Protein AF-A0A537N5W5-F1 (afdb_monomer_lite)

Radius of gyration: 19.13 Å; chains: 1; bounding box: 60×55×44 Å

Sequence (180 aa):
MLRAVIGTVSVLAGFVVLEQSVDASTGLAGSCKAAQAYALLQPGQPLPVRATPTPEGTVIGALATRNMTAEVSTSSVTVIGSQSGWARIALGGADYTAVDGKPQFGWVPADSLAVSSRLEGAVTMFSRPGLLGQEIGQIKNEDLQFRMLGCRGEWLQVINAEKGNVWIDRWCAKEEGCAG

Secondary structure (DSSP, 8-state):
-----------------------GGG---EEEEEEEEEEEEBTTB-EEEESSSSTTSPEEEEE--S-TTSSSEEEEEEEEEEETTEEEEE--STTEEESSS--SEEEEEGGGEEEE--SSSEEEEESSSSTTPPEEEEEES---EEEEEEEEBTEEEEEETTTEEEEES--B--TT-S--

Foldseek 3Di:
DDDDDDDDDDPDPDDPPPPPVPQLQPAAWAFEDWDKWKFWDAQPRWFFWFADQDPPGDGFWTQADPDNPDRIDIDIWTFGIDHRQKTKTADDGPRIDTPDDGDRITIGGQQRIKFWPQAPAKWWWFPDDDPPTDTPDIDGNDGDMWGFSIDHYQWTWTQDPVPGTTITNDTHHDNVGDYD

Structure (mmCIF, N/CA/C/O backbone):
data_AF-A0A537N5W5-F1
#
_entry.id   AF-A0A537N5W5-F1
#
loop_
_atom_site.group_PDB
_atom_site.id
_atom_site.type_symbol
_atom_site.label_atom_id
_atom_site.label_alt_id
_atom_site.label_comp_id
_atom_site.label_asym_id
_atom_site.label_entity_id
_atom_site.label_seq_id
_atom_site.pdbx_PDB_ins_code
_atom_site.Cartn_x
_atom_site.Cartn_y
_atom_site.Cartn_z
_atom_site.occupancy
_atom_site.B_iso_or_equiv
_atom_site.auth_seq_id
_atom_site.auth_comp_id
_atom_site.auth_asym_id
_atom_site.auth_atom_id
_atom_site.pdbx_PDB_model_num
ATOM 1 N N . MET A 1 1 ? 38.693 43.471 23.920 1.00 38.34 1 MET A N 1
ATOM 2 C CA . MET A 1 1 ? 37.852 43.974 22.813 1.00 38.34 1 MET A CA 1
ATOM 3 C C . MET A 1 1 ? 36.860 42.878 22.447 1.00 38.34 1 MET A C 1
ATOM 5 O O . MET A 1 1 ? 37.293 41.783 22.119 1.00 38.34 1 MET A O 1
ATOM 9 N N . LEU A 1 2 ? 35.561 43.147 22.620 1.00 39.25 2 LEU A N 1
ATOM 10 C CA . LEU A 1 2 ? 34.444 42.263 22.261 1.00 39.25 2 LEU A CA 1
ATOM 11 C C . LEU A 1 2 ? 34.281 42.170 20.738 1.00 39.25 2 LEU A C 1
ATOM 13 O O . LEU A 1 2 ? 34.381 43.200 20.076 1.00 39.25 2 LEU A O 1
ATOM 17 N N . ARG A 1 3 ? 33.836 41.009 20.238 1.00 39.28 3 ARG A N 1
ATOM 18 C CA . ARG A 1 3 ? 32.739 40.924 19.256 1.00 39.28 3 ARG A CA 1
ATOM 19 C C . ARG 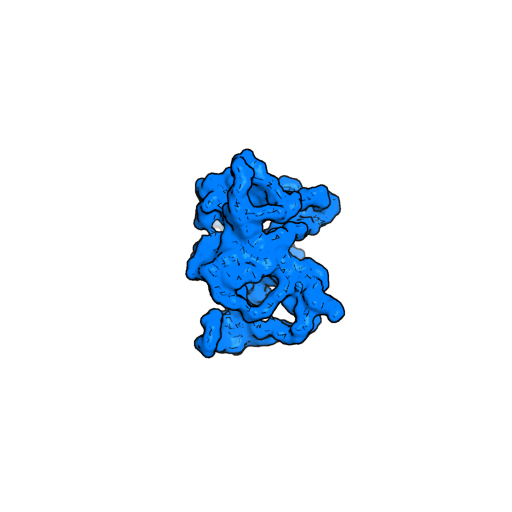A 1 3 ? 31.893 39.679 19.535 1.00 39.28 3 ARG A C 1
ATOM 21 O O . ARG A 1 3 ? 32.277 38.567 19.196 1.00 39.28 3 ARG A O 1
ATOM 28 N N . ALA A 1 4 ? 30.754 39.898 20.188 1.00 42.53 4 ALA A N 1
ATOM 29 C CA . ALA A 1 4 ? 29.642 38.960 20.224 1.00 42.53 4 ALA A CA 1
ATOM 30 C C . ALA A 1 4 ? 28.947 38.995 18.856 1.00 42.53 4 ALA A C 1
ATOM 32 O O . ALA A 1 4 ? 28.613 40.076 18.369 1.00 42.53 4 ALA A O 1
ATOM 33 N N . VAL A 1 5 ? 28.745 37.835 18.235 1.00 47.72 5 VAL A N 1
ATOM 34 C CA . VAL A 1 5 ? 27.879 37.712 17.059 1.00 47.72 5 VAL A CA 1
ATOM 35 C C . VAL A 1 5 ? 26.514 37.279 17.571 1.00 47.72 5 VAL A C 1
ATOM 37 O O . VAL A 1 5 ? 26.296 36.121 17.914 1.00 47.72 5 VAL A O 1
ATOM 40 N N . ILE A 1 6 ? 25.617 38.256 17.683 1.00 48.75 6 ILE A N 1
ATOM 41 C CA . ILE A 1 6 ? 24.188 38.043 17.891 1.00 48.75 6 ILE A CA 1
ATOM 42 C C . ILE A 1 6 ? 23.625 37.666 16.521 1.00 48.75 6 ILE A C 1
ATOM 44 O O . ILE A 1 6 ? 23.488 38.517 15.645 1.00 48.75 6 ILE A O 1
ATOM 48 N N . GLY A 1 7 ? 23.372 36.374 16.321 1.00 39.72 7 GLY A N 1
ATOM 49 C CA . GLY A 1 7 ? 22.586 35.877 15.199 1.00 39.72 7 GLY A CA 1
ATOM 50 C C . GLY A 1 7 ? 21.107 35.996 15.541 1.00 39.72 7 GLY A C 1
ATOM 51 O O . GLY A 1 7 ? 20.610 35.317 16.435 1.00 39.72 7 GLY A O 1
ATOM 52 N N . THR A 1 8 ? 20.431 36.908 14.860 1.00 48.94 8 THR A N 1
ATOM 53 C CA . THR A 1 8 ? 18.998 37.181 14.939 1.00 48.94 8 THR A CA 1
ATOM 54 C C . THR A 1 8 ? 18.195 35.910 14.641 1.00 48.94 8 THR A C 1
ATOM 56 O O . THR A 1 8 ? 18.336 35.326 13.570 1.00 48.94 8 THR A O 1
ATOM 59 N N . VAL A 1 9 ? 17.338 35.481 15.571 1.00 39.72 9 VAL A N 1
ATOM 60 C CA . VAL A 1 9 ? 16.346 34.424 15.324 1.00 39.72 9 VAL A CA 1
ATOM 61 C C . VAL A 1 9 ? 15.161 35.059 14.604 1.00 39.72 9 VAL A C 1
ATOM 63 O O . VAL A 1 9 ? 14.386 35.805 15.201 1.00 39.72 9 VAL A O 1
ATOM 66 N N . SER A 1 10 ? 15.017 34.777 13.314 1.00 42.31 10 SER A N 1
ATOM 67 C CA . SER A 1 10 ? 13.789 35.058 12.575 1.00 42.31 10 SER A CA 1
ATOM 68 C C . SER A 1 10 ? 12.836 33.882 12.771 1.00 42.31 10 SER A C 1
ATOM 70 O O . SER A 1 10 ? 12.980 32.845 12.130 1.00 42.31 10 SER A O 1
ATOM 72 N N . VAL A 1 11 ? 11.868 34.029 13.677 1.00 42.00 11 VAL A N 1
ATOM 73 C CA . VAL A 1 11 ? 10.729 33.109 13.772 1.00 42.00 11 VAL A CA 1
ATOM 74 C C . VAL A 1 11 ? 9.779 33.453 12.626 1.00 42.00 11 VAL A C 1
ATOM 76 O O . VAL A 1 11 ? 8.926 34.327 12.759 1.00 42.00 11 VAL A O 1
ATOM 79 N N . LEU A 1 12 ? 9.950 32.796 11.477 1.00 37.62 12 LEU A N 1
ATOM 80 C CA . LEU A 1 12 ? 8.862 32.686 10.514 1.00 37.62 12 LEU A CA 1
ATOM 81 C C . LEU A 1 12 ? 7.933 31.575 11.001 1.00 37.62 12 LEU A C 1
ATOM 83 O O . LEU A 1 12 ? 8.287 30.399 10.996 1.00 37.62 12 LEU A O 1
ATOM 87 N N . ALA A 1 13 ? 6.738 31.972 11.431 1.00 49.34 13 ALA A N 1
ATOM 88 C CA . ALA A 1 13 ? 5.602 31.076 11.548 1.00 49.34 13 ALA A CA 1
ATOM 89 C C . ALA A 1 13 ? 5.285 30.527 10.148 1.00 49.34 13 ALA A C 1
ATOM 91 O O . ALA A 1 13 ? 4.659 31.190 9.327 1.00 49.34 13 ALA A O 1
ATOM 92 N N . GLY A 1 14 ? 5.779 29.331 9.864 1.00 32.44 14 GLY A N 1
ATOM 93 C CA . GLY A 1 14 ? 5.520 28.601 8.636 1.00 32.44 14 GLY A CA 1
ATOM 94 C C . GLY A 1 14 ? 5.690 27.133 8.956 1.00 32.44 14 GLY A C 1
ATOM 95 O O . GLY A 1 14 ? 6.805 26.704 9.224 1.00 32.44 14 GLY A O 1
ATOM 96 N N . PHE A 1 15 ? 4.561 26.432 9.049 1.00 37.31 15 PHE A N 1
ATOM 97 C CA . PHE A 1 15 ? 4.402 24.981 9.120 1.00 37.31 15 PHE A CA 1
ATOM 98 C C . PHE A 1 15 ? 5.720 24.199 9.168 1.00 37.31 15 PHE A C 1
ATOM 100 O O . PHE A 1 15 ? 6.295 23.858 8.137 1.00 37.31 15 PHE A O 1
ATOM 107 N N . VAL A 1 16 ? 6.178 23.876 10.379 1.00 31.64 16 VAL A N 1
ATOM 108 C CA . VAL A 1 16 ? 7.127 22.779 10.554 1.00 31.64 16 VAL A CA 1
ATOM 109 C C . VAL A 1 16 ? 6.322 21.513 10.291 1.00 31.64 16 VAL A C 1
ATOM 111 O O . VAL A 1 16 ? 5.763 20.911 11.205 1.00 31.64 16 VAL A O 1
ATOM 114 N N . VAL A 1 17 ? 6.210 21.128 9.021 1.00 37.06 17 VAL A N 1
ATOM 115 C CA . VAL A 1 17 ? 6.025 19.719 8.708 1.00 37.06 17 VAL A CA 1
ATOM 116 C C . VAL A 1 17 ? 7.314 19.086 9.202 1.00 37.06 17 VAL A C 1
ATOM 118 O O . VAL A 1 17 ? 8.363 19.206 8.576 1.00 37.06 17 VAL A O 1
ATOM 121 N N . LEU A 1 18 ? 7.261 18.504 10.399 1.00 29.27 18 LEU A N 1
ATOM 122 C CA . LEU A 1 18 ? 8.218 17.484 10.781 1.00 29.27 18 LEU A CA 1
ATOM 123 C C . LEU A 1 18 ? 8.061 16.401 9.715 1.00 29.27 18 LEU A C 1
ATOM 125 O O . LEU A 1 18 ? 7.200 15.532 9.828 1.00 29.27 18 LEU A O 1
ATOM 129 N N . GLU A 1 19 ? 8.862 16.484 8.653 1.00 34.88 19 GLU A N 1
ATOM 130 C CA . GLU A 1 19 ? 9.219 15.329 7.850 1.00 34.88 19 GLU A CA 1
ATOM 131 C C . GLU A 1 19 ? 9.977 14.404 8.799 1.00 34.88 19 GLU A C 1
ATOM 133 O O . GLU A 1 19 ? 11.204 14.361 8.839 1.00 34.88 19 GLU A O 1
ATOM 138 N N . GLN A 1 20 ? 9.229 13.695 9.649 1.00 33.19 20 GLN A N 1
ATOM 139 C CA . GLN A 1 20 ? 9.722 12.454 10.191 1.00 33.19 20 GLN A CA 1
ATOM 140 C C . GLN A 1 20 ? 10.022 11.618 8.962 1.00 33.19 20 GLN A C 1
ATOM 142 O O . GLN A 1 20 ? 9.122 11.190 8.241 1.00 33.19 20 GLN A O 1
ATOM 147 N N . SER A 1 21 ? 11.313 11.472 8.695 1.00 29.95 21 SER A N 1
ATOM 148 C CA . SER A 1 21 ? 11.858 10.489 7.783 1.00 29.95 21 SER A CA 1
ATOM 149 C C . SER A 1 21 ? 11.484 9.142 8.393 1.00 29.95 21 SER A C 1
ATOM 151 O O . SER A 1 21 ? 12.230 8.566 9.183 1.00 29.95 21 SER A O 1
ATOM 153 N N . VAL A 1 22 ? 10.243 8.711 8.166 1.00 42.31 22 VAL A N 1
ATOM 154 C CA . VAL A 1 22 ? 9.787 7.400 8.594 1.00 42.31 22 VAL A CA 1
ATOM 155 C C . VAL A 1 22 ? 10.535 6.451 7.690 1.00 42.31 22 VAL A C 1
ATOM 157 O O . VAL A 1 22 ? 10.298 6.408 6.486 1.00 42.31 22 VAL A O 1
ATOM 160 N N . ASP A 1 23 ? 11.507 5.764 8.275 1.00 38.03 23 ASP A N 1
ATOM 161 C CA . ASP A 1 23 ? 12.267 4.741 7.591 1.00 38.03 23 ASP A CA 1
ATOM 162 C C . ASP A 1 23 ? 11.272 3.682 7.093 1.00 38.03 23 ASP A C 1
ATOM 164 O O . ASP A 1 23 ? 10.753 2.857 7.860 1.00 38.03 23 ASP A O 1
ATOM 168 N N . ALA A 1 24 ? 10.949 3.751 5.797 1.00 43.69 24 ALA A N 1
ATOM 169 C CA . ALA A 1 24 ? 10.058 2.813 5.128 1.00 43.69 24 ALA A CA 1
ATOM 170 C C . ALA A 1 24 ? 10.548 1.366 5.340 1.00 43.69 24 ALA A C 1
ATOM 172 O O . ALA A 1 24 ? 9.750 0.435 5.346 1.00 43.69 24 ALA A O 1
ATOM 173 N N . SER A 1 25 ? 11.835 1.174 5.657 1.00 37.00 25 SER A N 1
ATOM 174 C CA . SER A 1 25 ? 12.481 -0.103 5.986 1.00 37.00 25 SER A CA 1
ATOM 175 C C . SER A 1 25 ? 11.797 -0.931 7.093 1.00 37.00 25 SER A C 1
ATOM 177 O O . SER A 1 25 ? 12.031 -2.135 7.200 1.00 37.00 25 SER A O 1
ATOM 179 N N . THR A 1 26 ? 10.895 -0.353 7.895 1.00 46.69 26 THR A N 1
ATOM 180 C CA . THR A 1 26 ? 10.187 -1.087 8.966 1.00 46.69 26 THR A CA 1
ATOM 181 C C . THR A 1 26 ? 9.068 -2.030 8.493 1.00 46.69 26 THR A C 1
ATOM 183 O O . THR A 1 26 ? 8.520 -2.779 9.308 1.00 46.69 26 THR A O 1
ATOM 186 N N . GLY A 1 27 ? 8.735 -2.060 7.196 1.00 51.22 27 GLY A N 1
ATOM 187 C CA . GLY A 1 27 ? 7.730 -2.979 6.656 1.00 51.22 27 GLY A CA 1
ATOM 188 C C . GLY A 1 27 ? 8.159 -4.450 6.759 1.00 51.22 27 GLY A C 1
ATOM 189 O O . GLY A 1 27 ? 9.020 -4.916 6.012 1.00 51.22 27 GLY A O 1
ATOM 190 N N . LEU A 1 28 ? 7.535 -5.217 7.657 1.00 53.97 28 LEU A N 1
ATOM 191 C CA . LEU A 1 28 ? 7.713 -6.672 7.721 1.00 53.97 28 LEU A CA 1
ATOM 192 C C . LEU A 1 28 ? 7.275 -7.319 6.398 1.00 53.97 28 LEU A C 1
ATOM 194 O O . LEU A 1 28 ? 6.214 -7.002 5.861 1.00 53.97 28 LEU A O 1
ATOM 198 N N . ALA A 1 29 ? 8.086 -8.252 5.891 1.00 59.72 29 ALA A N 1
ATOM 199 C CA . ALA A 1 29 ? 7.734 -9.027 4.708 1.00 59.72 29 ALA A CA 1
ATOM 200 C C . ALA A 1 29 ? 6.446 -9.825 4.961 1.00 59.72 29 ALA A C 1
ATOM 202 O O . ALA A 1 29 ? 6.354 -10.594 5.922 1.00 59.72 29 ALA A O 1
ATOM 203 N N . GLY A 1 30 ? 5.451 -9.643 4.101 1.00 64.56 30 GLY A N 1
ATOM 204 C CA . GLY A 1 30 ? 4.151 -10.281 4.239 1.00 64.56 30 GLY A CA 1
ATOM 205 C C . GLY A 1 30 ? 3.414 -10.319 2.912 1.00 64.56 30 GLY A C 1
ATOM 206 O O . GLY A 1 30 ? 3.403 -9.343 2.165 1.00 64.56 30 GLY A O 1
ATOM 207 N N . SER A 1 31 ? 2.781 -11.451 2.610 1.00 72.75 31 SER A N 1
ATOM 208 C CA . SER A 1 31 ? 1.659 -11.430 1.681 1.00 72.75 31 SER A CA 1
ATOM 209 C C . SER A 1 31 ? 0.470 -10.799 2.398 1.00 72.75 31 SER A C 1
ATOM 211 O O . SER A 1 31 ? 0.260 -11.002 3.601 1.00 72.75 31 SER A O 1
ATOM 213 N N . CYS A 1 32 ? -0.309 -10.026 1.660 1.00 76.12 32 CYS A N 1
ATOM 214 C CA . CYS A 1 32 ? -1.610 -9.587 2.120 1.00 76.12 32 CYS A CA 1
ATOM 215 C C . CYS A 1 32 ? -2.675 -10.084 1.166 1.00 76.12 32 CYS A C 1
ATOM 217 O O . CYS A 1 32 ? -2.408 -10.377 -0.004 1.00 76.12 32 CYS A O 1
ATOM 219 N N . LYS A 1 33 ? -3.897 -10.188 1.680 1.00 77.81 33 LYS A N 1
ATOM 220 C CA . LYS A 1 33 ? -5.052 -10.260 0.802 1.00 77.81 33 LYS A CA 1
ATOM 221 C C . LYS A 1 33 ? -5.024 -9.041 -0.103 1.00 77.81 33 LYS A C 1
ATOM 223 O O . LYS A 1 33 ? -4.662 -7.956 0.348 1.00 77.81 33 LYS A O 1
ATOM 228 N N . ALA A 1 34 ? -5.381 -9.258 -1.366 1.00 73.44 34 ALA A N 1
ATOM 229 C CA . ALA A 1 34 ? -5.404 -8.212 -2.372 1.00 73.44 34 ALA A CA 1
ATOM 230 C C . ALA A 1 34 ? -6.130 -6.977 -1.818 1.00 73.44 34 ALA A C 1
ATOM 232 O O . ALA A 1 34 ? -7.333 -7.005 -1.556 1.00 73.44 34 ALA A O 1
ATOM 233 N N . ALA A 1 35 ? -5.349 -5.930 -1.595 1.00 72.44 35 ALA A N 1
ATOM 234 C CA . ALA A 1 35 ? -5.748 -4.694 -0.966 1.00 72.44 35 ALA A CA 1
ATOM 235 C C . ALA A 1 35 ? -5.734 -3.626 -2.043 1.00 72.44 35 ALA A C 1
ATOM 237 O O . ALA A 1 35 ? -4.701 -3.387 -2.664 1.00 72.44 35 ALA A O 1
ATOM 238 N N . GLN A 1 36 ? -6.864 -2.982 -2.298 1.00 81.50 36 GLN A N 1
ATOM 239 C CA . GLN A 1 36 ? -6.824 -1.810 -3.156 1.00 81.50 36 GLN A CA 1
ATOM 240 C C . GLN A 1 36 ? -6.186 -0.648 -2.370 1.00 81.50 36 GLN A C 1
ATOM 242 O O . GLN A 1 36 ? -6.441 -0.489 -1.174 1.00 81.50 36 GLN A O 1
ATOM 247 N N . ALA A 1 37 ? -5.363 0.140 -3.049 1.00 83.94 37 ALA A N 1
ATOM 248 C CA . ALA A 1 37 ? -4.794 1.403 -2.589 1.00 83.94 37 ALA A CA 1
ATOM 249 C C . ALA A 1 37 ? -4.741 2.365 -3.783 1.00 83.94 37 ALA A C 1
ATOM 251 O O . ALA A 1 37 ? -5.038 1.970 -4.914 1.00 83.94 37 ALA A O 1
ATOM 252 N N . TYR A 1 38 ? -4.353 3.614 -3.566 1.00 83.94 38 TYR A N 1
ATOM 253 C CA . TYR A 1 38 ? -4.071 4.536 -4.661 1.00 83.94 38 TYR A CA 1
ATOM 254 C C . TYR A 1 38 ? -2.675 5.132 -4.517 1.00 83.94 38 TYR A C 1
ATOM 256 O O . TYR A 1 38 ? -2.232 5.467 -3.423 1.00 83.94 38 TYR A O 1
ATOM 264 N N . ALA A 1 39 ? -1.962 5.225 -5.635 1.00 83.75 39 ALA A N 1
ATOM 265 C CA . ALA A 1 39 ? -0.680 5.902 -5.696 1.00 83.75 39 ALA A CA 1
ATOM 266 C C . ALA A 1 39 ? -0.895 7.416 -5.675 1.00 83.75 39 ALA A C 1
ATOM 268 O O . ALA A 1 39 ? -1.742 7.930 -6.410 1.00 83.75 39 ALA A O 1
ATOM 269 N N . LEU A 1 40 ? -0.114 8.111 -4.851 1.00 81.56 40 LEU A N 1
ATOM 270 C CA . LEU A 1 40 ? -0.061 9.566 -4.795 1.00 81.56 40 LEU A CA 1
ATOM 271 C C . LEU A 1 40 ? 0.898 10.053 -5.885 1.00 81.56 40 LEU A C 1
ATOM 273 O O . LEU A 1 40 ? 2.116 9.993 -5.718 1.00 81.56 40 LEU A O 1
ATOM 277 N N . LEU A 1 41 ? 0.360 10.490 -7.024 1.00 81.06 41 LEU A N 1
ATOM 278 C CA . LEU A 1 41 ? 1.161 10.929 -8.164 1.00 81.06 41 LEU A CA 1
ATOM 279 C C . LEU A 1 41 ? 1.216 12.454 -8.214 1.00 81.06 41 LEU A C 1
ATOM 281 O O . LEU A 1 41 ? 0.182 13.125 -8.281 1.00 81.06 41 LEU A O 1
ATOM 285 N N . GLN A 1 42 ? 2.434 12.997 -8.225 1.00 74.56 42 GLN A N 1
ATOM 286 C CA . GLN A 1 42 ? 2.646 14.414 -8.492 1.00 74.56 42 GLN A CA 1
ATOM 287 C C . GLN A 1 42 ? 2.618 14.681 -10.007 1.00 74.56 42 GLN A C 1
ATOM 289 O O . GLN A 1 42 ? 3.100 13.856 -10.795 1.00 74.56 42 GLN A O 1
ATOM 294 N N . PRO A 1 43 ? 2.092 15.834 -10.448 1.00 69.56 43 PRO A N 1
ATOM 295 C CA . PRO A 1 43 ? 2.087 16.210 -11.857 1.00 69.56 43 PRO A CA 1
ATOM 296 C C . PRO A 1 43 ? 3.495 16.194 -12.454 1.00 69.56 43 PRO A C 1
ATOM 298 O O . PRO A 1 43 ? 4.425 16.791 -11.918 1.00 69.56 43 PRO A O 1
ATOM 301 N N . GLY A 1 44 ? 3.661 15.488 -13.574 1.00 73.00 44 GLY A N 1
ATOM 302 C CA . GLY A 1 44 ? 4.949 15.383 -14.267 1.00 73.00 44 GLY A CA 1
ATOM 303 C C . GLY A 1 44 ? 5.993 14.485 -13.589 1.00 73.00 44 GLY A C 1
ATOM 304 O O . GLY A 1 44 ? 7.069 14.307 -14.155 1.00 73.00 44 GLY A O 1
ATOM 305 N N . GLN A 1 45 ? 5.690 13.879 -12.436 1.00 82.12 45 GLN A N 1
ATOM 306 C CA . GLN A 1 45 ? 6.564 12.916 -11.764 1.00 82.12 45 GLN A CA 1
ATOM 307 C C . GLN A 1 45 ? 5.915 11.526 -11.747 1.00 82.12 45 GLN A C 1
ATOM 309 O O . GLN A 1 45 ? 5.147 11.204 -10.838 1.00 82.12 45 GLN A O 1
ATOM 314 N N . PRO A 1 46 ? 6.192 10.683 -12.758 1.00 86.12 46 PRO A N 1
ATOM 315 C CA . PRO A 1 46 ? 5.687 9.320 -12.764 1.00 86.12 46 PRO A CA 1
ATOM 316 C C . PRO A 1 46 ? 6.362 8.505 -11.651 1.00 86.12 46 PRO A C 1
ATOM 318 O O . PRO A 1 46 ? 7.570 8.609 -11.433 1.00 86.12 46 PRO A O 1
ATOM 321 N N . LEU A 1 47 ? 5.590 7.666 -10.963 1.00 90.81 47 LEU A N 1
ATOM 322 C CA . LEU A 1 47 ? 6.085 6.793 -9.903 1.00 90.81 47 LEU A CA 1
ATOM 323 C C . LEU A 1 47 ? 6.740 5.550 -10.533 1.00 90.81 47 LEU A C 1
ATOM 325 O O . LEU A 1 47 ? 6.034 4.749 -11.158 1.00 90.81 47 LEU A O 1
ATOM 329 N N . PRO A 1 48 ? 8.067 5.357 -10.405 1.00 92.94 48 PRO A N 1
ATOM 330 C CA . PRO A 1 48 ? 8.747 4.221 -11.015 1.00 92.94 48 PRO A CA 1
ATOM 331 C C . PRO A 1 48 ? 8.330 2.901 -10.360 1.00 92.94 48 PRO A C 1
ATOM 333 O O . PRO A 1 48 ? 8.378 2.746 -9.140 1.00 92.94 48 PRO A O 1
ATOM 336 N N . VAL A 1 49 ? 7.995 1.921 -11.196 1.00 93.75 49 VAL A N 1
ATOM 337 C CA . VAL A 1 49 ? 7.719 0.540 -10.795 1.00 93.75 49 VAL A CA 1
ATOM 338 C C . VAL A 1 49 ? 8.963 -0.300 -11.051 1.00 93.75 49 VAL A C 1
ATOM 340 O O . VAL A 1 49 ? 9.512 -0.292 -12.156 1.00 93.75 49 VAL A O 1
ATOM 343 N N . ARG A 1 50 ? 9.403 -1.053 -10.042 1.00 95.06 50 ARG A N 1
ATOM 344 C CA . ARG A 1 50 ? 10.658 -1.815 -10.064 1.00 95.06 50 ARG A CA 1
ATOM 345 C C . ARG A 1 50 ? 10.443 -3.326 -10.037 1.00 95.06 50 ARG A C 1
ATOM 347 O O . ARG A 1 50 ? 9.432 -3.817 -9.538 1.00 95.06 50 ARG A O 1
ATOM 354 N N . ALA A 1 51 ? 11.414 -4.071 -10.563 1.00 92.81 51 ALA A N 1
ATOM 355 C CA . ALA A 1 51 ? 11.424 -5.537 -10.546 1.00 92.81 51 ALA A CA 1
ATOM 356 C C . ALA A 1 51 ? 11.671 -6.119 -9.144 1.00 92.81 51 ALA A C 1
ATOM 358 O O . ALA A 1 51 ? 11.175 -7.200 -8.820 1.00 92.81 51 ALA A O 1
ATOM 359 N N . THR A 1 52 ? 12.421 -5.399 -8.308 1.00 93.12 52 THR A N 1
ATOM 360 C CA . THR A 1 52 ? 12.826 -5.810 -6.958 1.00 93.12 52 THR A CA 1
ATOM 361 C C . THR A 1 52 ? 12.560 -4.689 -5.942 1.00 93.12 52 THR A C 1
ATOM 363 O O . THR A 1 52 ? 12.575 -3.517 -6.326 1.00 93.12 52 THR A O 1
ATOM 366 N N . PRO A 1 53 ? 12.322 -5.017 -4.656 1.00 92.38 53 PRO A N 1
ATOM 367 C CA . PRO A 1 53 ? 12.014 -4.050 -3.596 1.00 92.38 53 PRO A CA 1
ATOM 368 C C . PRO A 1 53 ? 13.281 -3.356 -3.073 1.00 92.38 53 PRO A C 1
ATOM 370 O O . PRO A 1 53 ? 13.713 -3.560 -1.942 1.00 92.38 53 PRO A O 1
ATOM 373 N N . THR A 1 54 ? 13.938 -2.593 -3.942 1.00 91.81 54 THR A N 1
ATOM 374 C CA . THR A 1 54 ? 15.174 -1.853 -3.650 1.00 91.81 54 THR A CA 1
ATOM 375 C C . THR A 1 54 ? 15.229 -0.602 -4.532 1.00 91.81 54 THR A C 1
ATOM 377 O O . THR A 1 54 ? 14.782 -0.657 -5.685 1.00 91.81 54 THR A O 1
ATOM 380 N N . PRO A 1 55 ? 15.799 0.516 -4.040 1.00 90.19 55 PRO A N 1
ATOM 381 C CA . PRO A 1 55 ? 16.003 1.720 -4.848 1.00 90.19 55 PRO A CA 1
ATOM 382 C C . PRO A 1 55 ? 16.860 1.478 -6.099 1.00 90.19 55 PRO A C 1
ATOM 384 O O . PRO A 1 55 ? 16.666 2.137 -7.120 1.00 90.19 55 PRO A O 1
ATOM 387 N N . GLU A 1 56 ? 17.771 0.508 -6.044 1.00 92.62 56 GLU A N 1
ATOM 388 C CA . GLU A 1 56 ? 18.658 0.101 -7.135 1.00 92.62 56 GLU A CA 1
ATOM 389 C C . GLU A 1 56 ? 17.998 -0.906 -8.094 1.00 92.62 56 GLU A C 1
ATOM 391 O O . GLU A 1 56 ? 18.552 -1.223 -9.146 1.00 92.62 56 GLU A O 1
ATOM 396 N N . GLY A 1 57 ? 16.804 -1.409 -7.758 1.00 89.81 57 GLY A N 1
ATOM 397 C CA . GLY A 1 57 ? 16.073 -2.378 -8.569 1.00 89.81 57 GLY A CA 1
ATOM 398 C C . GLY A 1 57 ? 15.729 -1.842 -9.956 1.00 89.81 57 GLY A C 1
ATOM 399 O O . GLY A 1 57 ? 15.317 -0.691 -10.102 1.00 89.81 57 GLY A O 1
ATOM 400 N N . THR A 1 58 ? 15.850 -2.680 -10.987 1.00 94.19 58 THR A N 1
ATOM 401 C CA . THR A 1 58 ? 15.554 -2.294 -12.374 1.00 94.19 58 THR A CA 1
ATOM 402 C C . THR A 1 58 ? 14.138 -1.739 -12.508 1.00 94.19 58 THR A C 1
ATOM 404 O O . THR A 1 58 ? 13.177 -2.366 -12.057 1.00 94.19 58 THR A O 1
ATOM 407 N N . VAL A 1 59 ? 14.007 -0.576 -13.147 1.00 94.81 59 VAL A N 1
ATOM 408 C CA . VAL A 1 59 ? 12.708 0.024 -13.472 1.00 94.81 59 VAL A CA 1
ATOM 409 C C . VAL A 1 59 ? 12.089 -0.746 -14.636 1.00 94.81 59 VAL A C 1
ATOM 411 O O . VAL A 1 59 ? 12.671 -0.819 -15.713 1.00 94.81 59 VAL A O 1
ATOM 414 N N . ILE A 1 60 ? 10.912 -1.324 -14.409 1.00 93.62 60 ILE A N 1
ATOM 415 C CA . ILE A 1 60 ? 10.163 -2.128 -15.393 1.00 93.62 60 ILE A CA 1
ATOM 416 C C . ILE A 1 60 ? 8.966 -1.373 -15.976 1.00 93.62 60 ILE A C 1
ATOM 418 O O . ILE A 1 60 ? 8.301 -1.847 -16.893 1.00 93.62 60 ILE A O 1
ATOM 422 N N . GLY A 1 61 ? 8.655 -0.201 -15.432 1.00 92.31 61 GLY A N 1
ATOM 423 C CA . GLY A 1 61 ? 7.549 0.636 -15.867 1.00 92.31 61 GLY A CA 1
ATOM 424 C C . GLY A 1 61 ? 7.348 1.817 -14.935 1.00 92.31 61 GLY A C 1
ATOM 425 O O . GLY A 1 61 ? 8.148 2.047 -14.028 1.00 92.31 61 GLY A O 1
ATOM 426 N N . ALA A 1 62 ? 6.257 2.541 -15.132 1.00 91.50 62 ALA A N 1
ATOM 427 C CA . ALA A 1 62 ? 5.865 3.615 -14.238 1.00 91.50 62 ALA A CA 1
ATOM 428 C C . ALA A 1 62 ? 4.344 3.738 -14.133 1.00 91.50 62 ALA A C 1
ATOM 430 O O . ALA A 1 62 ? 3.620 3.414 -15.077 1.00 91.50 62 ALA A O 1
ATOM 431 N N . LEU A 1 63 ? 3.885 4.211 -12.978 1.00 88.69 63 LEU A N 1
ATOM 432 C CA . LEU A 1 63 ? 2.524 4.689 -12.771 1.00 88.69 63 LEU A CA 1
ATOM 433 C C . LEU A 1 63 ? 2.509 6.191 -13.037 1.00 88.69 63 LEU A C 1
ATOM 435 O O . LEU A 1 63 ? 3.283 6.939 -12.438 1.00 88.69 63 LEU A O 1
ATOM 439 N N . ALA A 1 64 ? 1.654 6.633 -13.949 1.00 84.12 64 ALA A N 1
ATOM 440 C CA . ALA A 1 64 ? 1.550 8.035 -14.318 1.00 84.12 64 ALA A CA 1
ATOM 441 C C . ALA A 1 64 ? 0.084 8.432 -14.458 1.00 84.12 64 ALA A C 1
ATOM 443 O O . ALA A 1 64 ? -0.719 7.695 -15.026 1.00 84.12 64 ALA A O 1
ATOM 444 N N . THR A 1 65 ? -0.251 9.628 -13.981 1.00 71.25 65 THR A N 1
ATOM 445 C CA . THR A 1 65 ? -1.565 10.207 -14.244 1.00 71.25 65 THR A CA 1
ATOM 446 C C . THR A 1 65 ? -1.647 10.675 -15.688 1.00 71.25 65 THR A C 1
ATOM 448 O O . THR A 1 65 ? -0.722 11.295 -16.217 1.00 71.25 65 THR A O 1
ATOM 451 N N . ARG A 1 66 ? -2.787 10.413 -16.327 1.00 65.12 66 ARG A N 1
ATOM 452 C CA . ARG A 1 66 ? -3.119 11.006 -17.629 1.00 65.12 66 ARG A CA 1
ATOM 453 C C . ARG A 1 66 ? -3.645 12.434 -17.493 1.00 65.12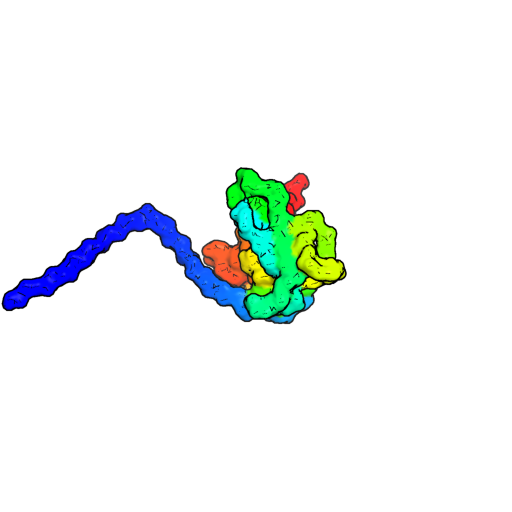 66 ARG A C 1
ATOM 455 O O . ARG A 1 66 ? -3.712 13.152 -18.487 1.00 65.12 66 ARG A O 1
ATOM 462 N N . ASN A 1 67 ? -4.021 12.844 -16.283 1.00 62.88 67 ASN A N 1
ATOM 463 C CA . ASN A 1 67 ? -4.642 14.129 -16.013 1.00 62.88 67 ASN A CA 1
ATOM 464 C C . ASN A 1 67 ? -3.611 15.093 -15.407 1.00 62.88 67 ASN A C 1
ATOM 466 O O . ASN A 1 67 ? -3.420 15.148 -14.198 1.00 62.88 67 ASN A O 1
ATOM 470 N N . MET A 1 68 ? -2.900 15.831 -16.264 1.00 57.56 68 MET A N 1
ATOM 471 C CA . MET A 1 68 ? -1.788 16.708 -15.857 1.00 57.56 68 MET A CA 1
ATOM 472 C C . MET A 1 68 ? -2.218 18.053 -15.247 1.00 57.56 68 MET A C 1
ATOM 474 O O . MET A 1 68 ? -1.367 18.879 -14.933 1.00 57.56 68 MET A O 1
ATOM 478 N N . THR A 1 69 ? -3.521 18.300 -15.100 1.00 56.12 69 THR A N 1
ATOM 479 C CA . THR A 1 69 ? -4.065 19.584 -14.628 1.00 56.12 69 THR A CA 1
ATOM 480 C C . THR A 1 69 ? -4.426 19.607 -13.143 1.00 56.12 69 THR A C 1
ATOM 482 O O . THR A 1 69 ? -4.699 20.682 -12.619 1.00 56.12 69 THR A O 1
ATOM 485 N N . ALA A 1 70 ? -4.468 18.454 -12.468 1.00 57.69 70 ALA A N 1
ATOM 486 C CA . ALA A 1 70 ? -4.776 18.364 -11.039 1.00 57.69 70 ALA A CA 1
ATOM 487 C C . ALA A 1 70 ? -3.488 18.399 -10.202 1.00 57.69 70 ALA A C 1
ATOM 489 O O . ALA A 1 70 ? -2.523 17.738 -10.563 1.00 57.69 70 ALA A O 1
ATOM 490 N N . GLU A 1 71 ? -3.482 19.137 -9.086 1.00 54.38 71 GLU A N 1
ATOM 491 C CA . GLU A 1 71 ? -2.319 19.325 -8.194 1.00 54.38 71 GLU A CA 1
ATOM 492 C C . GLU A 1 71 ? -1.789 18.006 -7.598 1.00 54.38 71 GLU A C 1
ATOM 494 O O . GLU A 1 71 ? -0.587 17.845 -7.403 1.00 54.38 71 GLU A O 1
ATOM 499 N N . VAL A 1 72 ? -2.675 17.027 -7.398 1.00 60.53 72 VAL A N 1
ATOM 500 C CA . VAL A 1 72 ? -2.358 15.628 -7.090 1.00 60.53 72 VAL A CA 1
ATOM 501 C C . VAL A 1 72 ? -3.291 14.762 -7.929 1.00 60.53 72 VAL A C 1
ATOM 503 O O . VAL A 1 72 ? -4.476 15.061 -8.052 1.00 60.53 72 VAL A O 1
ATOM 506 N N . SER A 1 73 ? -2.764 13.703 -8.537 1.00 66.81 73 SER A N 1
ATOM 507 C CA . SER A 1 73 ? -3.576 12.703 -9.229 1.00 66.81 73 SER A CA 1
ATOM 508 C C . SER A 1 73 ? -3.417 11.340 -8.580 1.00 66.81 73 SER A C 1
ATOM 510 O O . SER A 1 73 ? -2.323 10.969 -8.155 1.00 66.81 73 SER A O 1
ATOM 512 N N . THR A 1 74 ? -4.499 10.573 -8.548 1.00 71.69 74 THR A N 1
ATOM 513 C CA . THR A 1 74 ? -4.518 9.242 -7.950 1.00 71.69 74 THR A CA 1
ATOM 514 C C . THR A 1 74 ? -4.571 8.164 -9.031 1.00 71.69 74 THR A C 1
ATOM 516 O O . THR A 1 74 ? -5.257 8.295 -10.042 1.00 71.69 74 THR A O 1
ATOM 519 N N . SER A 1 75 ? -3.805 7.089 -8.838 1.00 79.69 75 SER A N 1
ATOM 520 C CA . SER A 1 75 ? -3.863 5.882 -9.674 1.00 79.69 75 SER A CA 1
ATOM 521 C C . SER A 1 75 ? -4.205 4.707 -8.779 1.00 79.69 75 SER A C 1
ATOM 523 O O . SER A 1 75 ? -3.419 4.362 -7.896 1.00 79.69 75 SER A O 1
ATOM 525 N N . SER A 1 76 ? -5.350 4.065 -9.003 1.00 82.31 76 SER A N 1
ATOM 526 C CA . SER A 1 76 ? -5.732 2.889 -8.218 1.00 82.31 76 SER A CA 1
ATOM 527 C C . SER A 1 76 ? -4.804 1.712 -8.526 1.00 82.31 76 SER A C 1
ATOM 529 O O . SER A 1 76 ? -4.532 1.396 -9.685 1.00 82.31 76 SER A O 1
ATOM 531 N N . VAL A 1 77 ? -4.307 1.058 -7.479 1.00 87.31 77 VAL A N 1
ATOM 532 C CA . VAL A 1 77 ? -3.417 -0.101 -7.559 1.00 87.31 77 VAL A CA 1
ATOM 533 C C . VAL A 1 77 ? -3.911 -1.208 -6.639 1.00 87.31 77 VAL A C 1
ATOM 535 O O . VAL A 1 77 ? -4.498 -0.963 -5.587 1.00 87.31 77 VAL A O 1
ATOM 538 N N . THR A 1 78 ? -3.656 -2.456 -7.025 1.00 88.69 78 THR A N 1
ATOM 539 C CA . THR A 1 78 ? -3.921 -3.612 -6.160 1.00 88.69 78 THR A CA 1
ATOM 540 C C . THR A 1 78 ? -2.619 -4.058 -5.517 1.00 88.69 78 THR A C 1
ATOM 542 O O . THR A 1 78 ? -1.737 -4.571 -6.202 1.00 88.69 78 THR A O 1
ATOM 545 N N . VAL A 1 79 ? -2.500 -3.881 -4.206 1.00 89.19 79 VAL A N 1
ATOM 546 C CA . VAL A 1 79 ? -1.384 -4.363 -3.396 1.00 89.19 79 VAL A CA 1
ATOM 547 C C . VAL A 1 79 ? -1.620 -5.824 -3.027 1.00 89.19 79 VAL A C 1
ATOM 549 O O . VAL A 1 79 ? -2.685 -6.198 -2.544 1.00 89.19 79 VAL A O 1
ATOM 552 N N . ILE A 1 80 ? -0.620 -6.664 -3.270 1.00 89.12 80 ILE A N 1
ATOM 553 C CA . ILE A 1 80 ? -0.662 -8.120 -3.048 1.00 89.12 80 ILE A CA 1
ATOM 554 C C . ILE A 1 80 ? 0.397 -8.593 -2.040 1.00 89.12 80 ILE A C 1
ATOM 556 O O . ILE A 1 80 ? 0.485 -9.776 -1.711 1.00 89.12 80 ILE A O 1
ATOM 560 N N . GLY A 1 81 ? 1.229 -7.678 -1.554 1.00 89.25 81 GLY A N 1
ATOM 561 C CA . GLY A 1 81 ? 2.221 -7.950 -0.525 1.00 89.25 81 GLY A CA 1
ATOM 562 C C . GLY A 1 81 ? 3.053 -6.722 -0.201 1.00 89.25 81 GLY A C 1
ATOM 563 O O . GLY A 1 81 ? 2.974 -5.703 -0.886 1.00 89.25 81 GLY A O 1
ATOM 564 N N . SER A 1 82 ? 3.888 -6.836 0.822 1.00 90.19 82 SER A N 1
ATOM 565 C CA . SER A 1 82 ? 4.890 -5.831 1.157 1.00 90.19 82 SER A CA 1
ATOM 566 C C . SER A 1 82 ? 6.192 -6.465 1.619 1.00 90.19 82 SER A C 1
ATOM 568 O O . SER A 1 82 ? 6.197 -7.580 2.142 1.00 90.19 82 SER A O 1
ATOM 570 N N . GLN A 1 83 ? 7.297 -5.746 1.444 1.00 89.25 83 GLN A N 1
ATOM 571 C CA . GLN A 1 83 ? 8.620 -6.143 1.909 1.00 89.25 83 GLN A CA 1
ATOM 572 C C . GLN A 1 83 ? 9.496 -4.911 2.127 1.00 89.25 83 GLN A C 1
ATOM 574 O O . GLN A 1 83 ? 9.727 -4.162 1.186 1.00 89.25 83 GLN A O 1
ATOM 579 N N . SER A 1 84 ? 10.014 -4.723 3.343 1.00 84.38 84 SER A N 1
ATOM 580 C CA . SER A 1 84 ? 11.050 -3.725 3.657 1.00 84.38 84 SER A CA 1
ATOM 581 C C . SER A 1 84 ? 10.710 -2.306 3.180 1.00 84.38 84 SER A C 1
ATOM 583 O O . SER A 1 84 ? 11.559 -1.617 2.624 1.00 84.38 84 SER A O 1
ATOM 585 N N . GLY A 1 85 ? 9.448 -1.894 3.334 1.00 87.38 85 GLY A N 1
ATOM 586 C CA . GLY A 1 85 ? 8.969 -0.577 2.889 1.00 87.38 85 GLY A CA 1
ATOM 587 C C . GLY A 1 85 ? 8.528 -0.485 1.444 1.00 87.38 85 GLY A C 1
ATOM 588 O O . GLY A 1 85 ? 8.171 0.592 0.982 1.00 87.38 85 GLY A O 1
ATOM 589 N N . TRP A 1 86 ? 8.524 -1.603 0.729 1.00 92.50 86 TRP A N 1
ATOM 590 C CA . TRP A 1 86 ? 8.021 -1.691 -0.630 1.00 92.50 86 TRP A CA 1
ATOM 591 C C . TRP A 1 86 ? 6.682 -2.404 -0.644 1.00 92.50 86 TRP A C 1
ATOM 593 O O . TRP A 1 86 ? 6.498 -3.424 0.022 1.00 92.50 86 TRP A O 1
ATOM 603 N N . ALA A 1 87 ? 5.757 -1.898 -1.446 1.00 92.31 87 ALA A N 1
ATOM 604 C CA . ALA A 1 87 ? 4.509 -2.557 -1.771 1.00 92.31 87 ALA A CA 1
ATOM 605 C C . ALA A 1 87 ? 4.666 -3.318 -3.090 1.00 92.31 87 ALA A C 1
ATOM 607 O O . ALA A 1 87 ? 5.107 -2.768 -4.103 1.00 92.31 87 ALA A O 1
ATOM 608 N N . ARG A 1 88 ? 4.283 -4.595 -3.083 1.00 92.56 88 ARG A N 1
ATOM 609 C CA . ARG A 1 88 ? 4.143 -5.401 -4.292 1.00 92.56 88 ARG A CA 1
ATOM 610 C C . ARG A 1 88 ? 2.761 -5.154 -4.865 1.00 92.56 88 ARG A C 1
ATOM 612 O O . ARG A 1 88 ? 1.766 -5.473 -4.217 1.00 92.56 88 ARG A O 1
ATOM 619 N N . ILE A 1 89 ? 2.703 -4.638 -6.081 1.00 92.12 89 ILE A N 1
ATOM 620 C CA . ILE A 1 89 ? 1.457 -4.310 -6.769 1.00 92.12 89 ILE A CA 1
ATOM 621 C C . ILE A 1 89 ? 1.227 -5.240 -7.957 1.00 92.12 89 ILE A C 1
ATOM 623 O O . ILE A 1 89 ? 2.176 -5.647 -8.630 1.00 92.12 89 ILE A O 1
ATOM 627 N N . ALA A 1 90 ? -0.033 -5.578 -8.217 1.00 89.88 90 ALA A N 1
ATOM 628 C CA . ALA A 1 90 ? -0.443 -6.204 -9.465 1.00 89.88 90 ALA A CA 1
ATOM 629 C C . ALA A 1 90 ? -0.453 -5.156 -10.587 1.00 89.88 90 ALA A C 1
ATOM 631 O O . ALA A 1 90 ? -0.918 -4.030 -10.396 1.00 89.88 90 ALA A O 1
ATOM 632 N N . LEU A 1 91 ? 0.064 -5.533 -11.754 1.00 87.56 91 LEU A N 1
ATOM 633 C CA . LEU A 1 91 ? 0.183 -4.666 -12.923 1.00 87.56 91 LEU A CA 1
ATOM 634 C C . LEU A 1 91 ? -0.859 -5.059 -13.974 1.00 87.56 91 LEU A C 1
ATOM 636 O O . LEU A 1 91 ? -1.137 -6.239 -14.176 1.00 87.56 91 LEU A O 1
ATOM 640 N N . GLY A 1 92 ? -1.449 -4.058 -14.631 1.00 75.44 92 GLY A N 1
ATOM 641 C CA . GLY A 1 92 ? -2.541 -4.254 -15.594 1.00 75.44 92 GLY A CA 1
ATOM 642 C C . GLY A 1 92 ? -3.581 -3.129 -15.633 1.00 75.44 92 GLY A C 1
ATOM 643 O O . GLY A 1 92 ? -4.478 -3.169 -16.471 1.00 75.44 92 GLY A O 1
ATOM 644 N N . GLY A 1 93 ? -3.470 -2.130 -14.750 1.00 74.31 93 GLY A N 1
ATOM 645 C CA . GLY A 1 93 ? -4.294 -0.919 -14.785 1.00 74.31 93 GLY A CA 1
ATOM 646 C C . GLY A 1 93 ? -3.925 0.025 -15.936 1.00 74.31 93 GLY A C 1
ATOM 647 O O . GLY A 1 93 ? -2.808 -0.013 -16.449 1.00 74.31 93 GLY A O 1
ATOM 648 N N . ALA A 1 94 ? -4.860 0.898 -16.323 1.00 76.50 94 ALA A N 1
ATOM 649 C CA . ALA A 1 94 ? -4.695 1.838 -17.441 1.00 76.50 94 ALA A CA 1
ATOM 650 C C . ALA A 1 94 ? -3.604 2.906 -17.216 1.00 76.50 94 ALA A C 1
ATOM 652 O O . ALA A 1 94 ? -3.109 3.489 -18.186 1.00 76.50 94 ALA A O 1
ATOM 653 N N . ASP A 1 95 ? -3.239 3.144 -15.957 1.00 82.75 95 ASP A N 1
ATOM 654 C CA . ASP A 1 95 ? -2.270 4.159 -15.525 1.00 82.75 95 ASP A CA 1
ATOM 655 C C . ASP A 1 95 ? -0.833 3.616 -15.448 1.00 82.75 95 ASP A C 1
ATOM 657 O O . ASP A 1 95 ? 0.118 4.365 -15.222 1.00 82.75 95 ASP A O 1
ATOM 661 N N . TYR A 1 96 ? -0.656 2.307 -15.666 1.00 86.38 96 TYR A N 1
ATOM 662 C CA . TYR A 1 96 ? 0.650 1.665 -15.731 1.00 86.38 96 TYR A CA 1
ATOM 663 C C . TYR A 1 96 ? 1.173 1.616 -17.170 1.00 86.38 96 TYR A C 1
ATOM 665 O O . TYR A 1 96 ? 0.513 1.098 -18.071 1.00 86.38 96 TYR A O 1
ATOM 673 N N . THR A 1 97 ? 2.401 2.092 -17.368 1.00 87.25 97 THR A N 1
ATOM 674 C CA . THR A 1 97 ? 3.135 1.972 -18.634 1.00 87.25 97 THR A CA 1
ATOM 675 C C . THR A 1 97 ? 4.364 1.093 -18.428 1.00 87.25 97 THR A C 1
ATOM 677 O O . THR A 1 97 ? 5.232 1.421 -17.619 1.00 87.25 97 THR A O 1
ATOM 680 N N . ALA A 1 98 ? 4.443 -0.025 -19.153 1.00 87.06 98 ALA A N 1
ATOM 681 C CA . ALA A 1 98 ? 5.602 -0.916 -19.128 1.00 87.06 98 ALA A CA 1
ATOM 682 C C . ALA A 1 98 ? 6.750 -0.355 -19.980 1.00 87.06 98 ALA A C 1
ATOM 684 O O . ALA A 1 98 ? 6.515 0.178 -21.064 1.00 87.06 98 ALA A O 1
ATOM 685 N N . VAL A 1 99 ? 7.987 -0.502 -19.497 1.00 84.56 99 VAL A N 1
ATOM 686 C CA . VAL A 1 99 ? 9.203 -0.222 -20.283 1.00 84.56 99 VAL A CA 1
ATOM 687 C C . VAL A 1 99 ? 9.531 -1.408 -21.188 1.00 84.56 99 VAL A C 1
ATOM 689 O O . VAL A 1 99 ? 9.889 -1.211 -22.345 1.00 84.56 99 VAL A O 1
ATOM 692 N N . ASP A 1 100 ? 9.381 -2.631 -20.672 1.00 75.88 100 ASP A N 1
ATOM 693 C CA . ASP A 1 100 ? 9.619 -3.863 -21.421 1.00 75.88 100 ASP A CA 1
ATOM 694 C C . ASP A 1 100 ? 8.705 -4.998 -20.930 1.00 75.88 100 ASP A C 1
ATOM 696 O O . ASP A 1 100 ? 8.408 -5.126 -19.738 1.00 75.88 100 ASP A O 1
ATOM 700 N N . GLY A 1 101 ? 8.252 -5.829 -21.866 1.00 78.06 101 GLY A N 1
ATOM 701 C CA . GLY A 1 101 ? 7.381 -6.968 -21.607 1.00 78.06 101 GLY A CA 1
ATOM 702 C C . GLY A 1 101 ? 6.001 -6.618 -21.032 1.00 78.06 101 GLY A C 1
ATOM 703 O O . GLY A 1 101 ? 5.481 -5.509 -21.152 1.00 78.06 101 GLY A O 1
ATOM 704 N N . LYS A 1 102 ? 5.367 -7.630 -20.430 1.00 80.12 102 LYS A N 1
ATOM 705 C CA . LYS A 1 102 ? 4.087 -7.515 -19.711 1.00 80.12 102 LYS A CA 1
ATOM 706 C C . LYS A 1 102 ? 4.236 -8.120 -18.314 1.00 80.12 102 LYS A C 1
ATOM 708 O O . LYS A 1 102 ? 3.735 -9.223 -18.075 1.00 80.12 102 LYS A O 1
ATOM 713 N N . PRO A 1 103 ? 4.985 -7.465 -17.411 1.00 82.62 103 PRO A N 1
ATOM 714 C CA . PRO A 1 103 ? 5.117 -7.948 -16.046 1.00 82.62 103 PRO A CA 1
ATOM 715 C C . PRO A 1 103 ? 3.737 -7.996 -15.380 1.00 82.62 103 PRO A C 1
ATOM 717 O O . PRO A 1 103 ? 2.921 -7.095 -15.552 1.00 82.62 103 PRO A O 1
ATOM 720 N N . GLN A 1 104 ? 3.472 -9.063 -14.625 1.00 86.56 104 GLN A N 1
ATOM 721 C CA . GLN A 1 104 ? 2.207 -9.229 -13.894 1.00 86.56 104 GLN A CA 1
ATOM 722 C C . GLN A 1 104 ? 2.211 -8.498 -12.546 1.00 86.56 104 GLN A C 1
ATOM 724 O O . GLN A 1 104 ? 1.157 -8.221 -11.978 1.00 86.56 104 GLN A O 1
ATOM 729 N N . PHE A 1 105 ? 3.398 -8.207 -12.013 1.00 91.12 105 PHE A N 1
ATOM 730 C CA . PHE A 1 105 ? 3.584 -7.525 -10.740 1.00 91.12 105 PHE A CA 1
ATOM 731 C C . PHE A 1 105 ? 4.851 -6.671 -10.762 1.00 91.12 105 PHE A C 1
ATOM 733 O O . PHE A 1 105 ? 5.770 -6.923 -11.541 1.00 91.12 105 PHE A O 1
ATOM 740 N N . GLY A 1 106 ? 4.907 -5.697 -9.861 1.00 93.00 106 GLY A N 1
ATOM 741 C CA . GLY A 1 106 ? 6.072 -4.850 -9.641 1.00 93.00 106 GLY A CA 1
ATOM 742 C C . GLY A 1 106 ? 6.107 -4.304 -8.222 1.00 93.00 106 GLY A C 1
ATOM 743 O O . GLY A 1 106 ? 5.213 -4.577 -7.420 1.00 93.00 106 GLY A O 1
ATOM 744 N N . TRP A 1 107 ? 7.154 -3.548 -7.918 1.00 94.62 107 TRP A N 1
ATOM 745 C CA . TRP A 1 107 ? 7.392 -2.965 -6.605 1.00 94.62 107 TRP A CA 1
ATOM 746 C C . TRP A 1 107 ? 7.415 -1.446 -6.678 1.00 94.62 107 TRP A C 1
ATOM 748 O O . TRP A 1 107 ? 8.043 -0.872 -7.568 1.00 94.62 107 TRP A O 1
ATOM 758 N N . VAL A 1 108 ? 6.754 -0.812 -5.717 1.00 94.00 108 VAL A N 1
ATOM 759 C CA . VAL A 1 108 ? 6.780 0.637 -5.494 1.00 94.00 108 VAL A CA 1
ATOM 760 C C . VAL A 1 108 ? 7.052 0.916 -4.015 1.00 94.00 108 VAL A C 1
ATOM 762 O O . VAL A 1 108 ? 6.764 0.047 -3.186 1.00 94.00 108 VAL A O 1
ATOM 765 N N . PRO A 1 109 ? 7.597 2.086 -3.652 1.00 93.19 109 PRO A N 1
ATOM 766 C CA . PRO A 1 109 ? 7.682 2.501 -2.255 1.00 93.19 109 PRO A CA 1
ATOM 767 C C . PRO A 1 109 ? 6.289 2.485 -1.611 1.00 93.19 109 PRO A C 1
ATOM 769 O O . PRO A 1 109 ? 5.336 3.011 -2.186 1.00 93.19 109 PRO A O 1
ATOM 772 N N . ALA A 1 110 ? 6.125 1.841 -0.458 1.00 90.88 110 ALA A N 1
ATOM 773 C CA . ALA A 1 110 ? 4.817 1.714 0.186 1.00 90.88 110 ALA A CA 1
ATOM 774 C C . ALA A 1 110 ? 4.260 3.079 0.622 1.00 90.88 110 ALA A C 1
ATOM 776 O O . ALA A 1 110 ? 3.062 3.312 0.508 1.00 90.88 110 ALA A O 1
ATOM 777 N N . ASP A 1 111 ? 5.136 3.995 1.024 1.00 89.00 111 ASP A N 1
ATOM 778 C CA . ASP A 1 111 ? 4.827 5.370 1.431 1.00 89.00 111 ASP A CA 1
ATOM 779 C C . ASP A 1 111 ? 4.355 6.275 0.280 1.00 89.00 111 ASP A C 1
ATOM 781 O O . ASP A 1 111 ? 3.769 7.330 0.529 1.00 89.00 111 ASP A O 1
ATOM 785 N N . SER A 1 112 ? 4.551 5.846 -0.971 1.00 89.88 112 SER A N 1
ATOM 786 C CA . SER A 1 112 ? 3.953 6.472 -2.158 1.00 89.88 112 SER A CA 1
ATOM 787 C C . SER A 1 112 ? 2.488 6.076 -2.383 1.00 89.88 112 SER A C 1
ATOM 789 O O . SER A 1 112 ? 1.820 6.627 -3.262 1.00 89.88 112 SER A O 1
ATOM 791 N N . LEU A 1 113 ? 1.976 5.120 -1.598 1.00 89.81 113 LEU A N 1
ATOM 792 C CA . LEU A 1 113 ? 0.592 4.668 -1.642 1.00 89.81 113 LEU A CA 1
ATOM 793 C C . LEU A 1 113 ? -0.200 5.221 -0.459 1.00 89.81 113 LEU A C 1
ATOM 795 O O . LEU A 1 113 ? 0.306 5.363 0.657 1.00 89.81 113 LEU A O 1
ATOM 799 N N . ALA A 1 114 ? -1.481 5.464 -0.700 1.00 87.81 114 ALA A N 1
ATOM 800 C CA . ALA A 1 114 ? -2.432 5.868 0.315 1.00 87.81 114 ALA A CA 1
ATOM 801 C C . ALA A 1 114 ? -3.732 5.061 0.248 1.00 87.81 114 ALA A C 1
ATOM 803 O O . ALA A 1 114 ? -4.069 4.427 -0.758 1.00 87.81 114 ALA A O 1
ATOM 804 N N . VAL A 1 115 ? -4.448 5.079 1.368 1.00 85.12 115 VAL A N 1
ATOM 805 C CA . VAL A 1 115 ? -5.789 4.517 1.536 1.00 85.12 115 VAL A CA 1
ATOM 806 C C . VAL A 1 115 ? -6.677 5.518 2.267 1.00 85.12 115 VAL A C 1
ATOM 808 O O . VAL A 1 115 ? -6.185 6.338 3.039 1.00 85.12 115 VAL A O 1
ATOM 811 N N . SER A 1 116 ? -7.987 5.428 2.064 1.00 80.19 116 SER A N 1
ATOM 812 C CA . SER A 1 116 ? -8.976 6.243 2.770 1.00 80.19 116 SER A CA 1
ATOM 813 C C . SER A 1 116 ? -9.656 5.443 3.888 1.00 80.19 116 SER A C 1
ATOM 815 O O . SER A 1 116 ? -9.960 4.255 3.732 1.00 80.19 116 SER A O 1
ATOM 817 N N . SER A 1 117 ? -9.919 6.107 5.017 1.00 72.31 117 SER A N 1
ATOM 818 C CA . SER A 1 117 ? -10.791 5.606 6.095 1.00 72.31 117 SER A CA 1
ATOM 819 C C . SER A 1 117 ? -12.269 5.846 5.854 1.00 72.31 117 SER A C 1
ATOM 821 O O . SER A 1 117 ? -13.084 5.342 6.625 1.00 72.31 117 SER A O 1
ATOM 823 N N . ARG A 1 118 ? -12.637 6.575 4.796 1.00 71.62 118 ARG A N 1
ATOM 824 C CA . ARG A 1 118 ? -14.032 6.842 4.473 1.00 71.62 118 ARG A CA 1
ATOM 825 C C . ARG A 1 118 ? -14.700 5.549 4.000 1.00 71.62 118 ARG A C 1
ATOM 827 O O . ARG A 1 118 ? -14.704 5.213 2.818 1.00 71.62 118 ARG A O 1
ATOM 834 N N . LEU A 1 119 ? -15.246 4.801 4.944 1.00 73.81 119 LEU A N 1
ATOM 835 C CA . LEU A 1 119 ? -16.023 3.580 4.764 1.00 73.81 119 LEU A CA 1
ATOM 836 C C . LEU A 1 119 ? -17.146 3.544 5.798 1.00 73.81 119 LEU A C 1
ATOM 838 O O . LEU A 1 119 ? -17.077 4.226 6.816 1.00 73.81 119 LEU A O 1
ATOM 842 N N . GLU A 1 120 ? -18.190 2.758 5.543 1.00 69.38 120 GLU A N 1
ATOM 843 C CA . GLU A 1 120 ? -19.273 2.618 6.515 1.00 69.38 120 GLU A CA 1
ATOM 844 C C . GLU A 1 120 ? -18.779 1.968 7.818 1.00 69.38 120 GLU A C 1
ATOM 846 O O . GLU A 1 120 ? -18.310 0.817 7.841 1.00 69.38 120 GLU A O 1
ATOM 851 N N . GLY A 1 121 ? -18.934 2.711 8.916 1.00 74.12 121 GLY A N 1
ATOM 852 C CA . GLY A 1 121 ? -18.606 2.284 10.272 1.00 74.12 121 GLY A CA 1
ATOM 853 C C . GLY A 1 121 ? -17.301 2.870 10.814 1.00 74.12 121 GLY A C 1
ATOM 854 O O . GLY A 1 121 ? -16.712 3.787 10.251 1.00 74.12 121 GLY A O 1
ATOM 855 N N . ALA A 1 122 ? -16.873 2.351 11.965 1.00 81.19 122 ALA A N 1
ATOM 856 C CA . ALA A 1 122 ? -15.619 2.746 12.594 1.00 81.19 122 ALA A CA 1
ATOM 857 C C . ALA A 1 122 ? -14.446 1.934 12.024 1.00 81.19 122 ALA A C 1
ATOM 859 O O . ALA A 1 122 ? -14.556 0.714 11.877 1.00 81.19 122 ALA A O 1
ATOM 860 N N . VAL A 1 123 ? -13.317 2.596 11.763 1.00 85.75 123 VAL A N 1
ATOM 861 C CA . VAL A 1 123 ? -12.035 1.929 11.498 1.00 85.75 123 VAL A CA 1
ATOM 862 C C . VAL A 1 123 ? -11.290 1.798 12.814 1.00 85.75 123 VAL A C 1
ATOM 864 O O . VAL A 1 123 ? -11.019 2.801 13.475 1.00 85.75 123 VAL A O 1
ATOM 867 N N . THR A 1 124 ? -10.958 0.571 13.202 1.00 89.31 124 THR A N 1
ATOM 868 C CA . THR A 1 124 ? -10.233 0.320 14.449 1.00 89.31 124 THR A CA 1
ATOM 869 C C . THR A 1 124 ? -8.734 0.323 14.176 1.00 89.31 124 THR A C 1
ATOM 871 O O . THR A 1 124 ? -8.259 -0.283 13.217 1.00 89.31 124 THR A O 1
ATOM 874 N N . MET A 1 125 ? -7.985 1.026 15.018 1.00 91.31 125 MET A N 1
ATOM 875 C CA . MET A 1 125 ? -6.530 1.077 14.973 1.00 91.31 125 MET A CA 1
ATOM 876 C C . MET A 1 125 ? -5.949 0.163 16.043 1.00 91.31 125 MET A C 1
ATOM 878 O O . MET A 1 125 ? -6.399 0.159 17.192 1.00 91.31 125 MET A O 1
ATOM 882 N N . PHE A 1 126 ? -4.892 -0.555 15.682 1.00 92.44 126 PHE A N 1
ATOM 883 C CA . PHE A 1 126 ? -4.243 -1.545 16.526 1.00 92.44 126 PHE A CA 1
ATOM 884 C C . PHE A 1 126 ? -2.735 -1.317 16.610 1.00 92.44 126 PHE A C 1
ATOM 886 O O . PHE A 1 126 ? -2.094 -0.868 15.658 1.00 92.44 126 PHE A O 1
ATOM 893 N N . SER A 1 127 ? -2.147 -1.688 17.747 1.00 90.12 127 SER A N 1
ATOM 894 C CA . SER A 1 127 ? -0.696 -1.604 17.969 1.00 90.12 127 SER A CA 1
ATOM 895 C C . SER A 1 127 ? 0.110 -2.632 17.164 1.00 90.12 127 SER A C 1
ATOM 897 O O . SER A 1 127 ? 1.287 -2.421 16.876 1.00 90.12 127 SER A O 1
ATOM 899 N N . ARG A 1 128 ? -0.505 -3.761 16.799 1.00 89.62 128 ARG A N 1
ATOM 900 C CA . ARG A 1 128 ? 0.098 -4.844 16.006 1.00 89.62 128 ARG A CA 1
ATOM 901 C C . ARG A 1 128 ? -0.996 -5.667 15.314 1.00 89.62 128 ARG A C 1
ATOM 903 O O . ARG A 1 128 ? -2.119 -5.681 15.813 1.00 89.62 128 ARG A O 1
ATOM 910 N N . PRO A 1 129 ? -0.686 -6.388 14.223 1.00 86.81 129 PRO A N 1
ATOM 911 C CA . PRO A 1 129 ? -1.685 -7.173 13.515 1.00 86.81 129 PRO A CA 1
ATOM 912 C C . PRO A 1 129 ? -2.004 -8.472 14.267 1.00 86.81 129 PRO A C 1
ATOM 914 O O . PRO A 1 129 ? -1.125 -9.083 14.888 1.00 86.81 129 PRO A O 1
ATOM 917 N N . GLY A 1 130 ? -3.248 -8.934 14.143 1.00 84.56 130 GLY A N 1
ATOM 918 C CA . GLY A 1 130 ? -3.733 -10.203 14.690 1.00 84.56 130 GLY A CA 1
ATOM 919 C C . GLY A 1 130 ? -4.322 -10.099 16.100 1.00 84.56 130 GLY A C 1
ATOM 920 O O . GLY A 1 130 ? -4.447 -9.023 16.669 1.00 84.56 130 GLY A O 1
ATOM 921 N N . LEU A 1 131 ? -4.670 -11.252 16.683 1.00 82.19 131 LEU A N 1
ATOM 922 C CA . LEU A 1 131 ? -5.427 -11.354 17.945 1.00 82.19 131 LEU A CA 1
ATOM 923 C C . LEU A 1 131 ? -4.702 -10.803 19.183 1.00 82.19 131 LEU A C 1
ATOM 925 O O . LEU A 1 131 ? -5.324 -10.575 20.213 1.00 82.19 131 LEU A O 1
ATOM 929 N N . LEU A 1 132 ? -3.383 -10.621 19.096 1.00 86.12 132 LEU A N 1
ATOM 930 C CA . LEU A 1 132 ? -2.568 -10.034 20.164 1.00 86.12 132 LEU A CA 1
ATOM 931 C C . LEU A 1 132 ? -2.433 -8.507 20.023 1.00 86.12 132 LEU A C 1
ATOM 933 O O . LEU A 1 132 ? -1.719 -7.881 20.807 1.00 86.12 132 LEU A O 1
ATOM 937 N N . GLY A 1 133 ? -3.055 -7.921 18.997 1.00 85.06 133 GLY A N 1
ATOM 938 C CA . GLY A 1 133 ? -3.174 -6.482 18.811 1.00 85.06 133 GLY A CA 1
ATOM 939 C C . GLY A 1 133 ? -4.033 -5.854 19.893 1.00 85.06 133 GLY A C 1
ATOM 940 O O . GLY A 1 133 ? -5.154 -6.295 20.123 1.00 85.06 133 GLY A O 1
ATOM 941 N N . GLN A 1 134 ? -3.516 -4.813 20.545 1.00 90.69 134 GLN A N 1
ATOM 942 C CA . GLN A 1 134 ? -4.346 -3.965 21.395 1.00 90.69 134 GLN A CA 1
ATOM 943 C C . GLN A 1 134 ? -4.983 -2.881 20.540 1.00 90.69 134 GLN A C 1
ATOM 945 O O . GLN A 1 134 ? -4.297 -2.267 19.719 1.00 90.69 134 GLN A O 1
ATOM 950 N N . GLU A 1 135 ? -6.273 -2.644 20.758 1.00 92.81 135 GLU A N 1
ATOM 951 C CA . GLU A 1 135 ? -6.960 -1.474 20.230 1.00 92.81 135 GLU A CA 1
ATOM 952 C C . GLU A 1 135 ? -6.350 -0.214 20.850 1.00 92.81 135 GLU A C 1
ATOM 954 O O . GLU A 1 135 ? -6.260 -0.081 22.071 1.00 92.81 135 GLU A O 1
ATOM 959 N N . ILE A 1 136 ? -5.904 0.698 19.993 1.00 90.94 136 ILE A N 1
ATOM 960 C CA . ILE A 1 136 ? -5.299 1.979 20.387 1.00 90.94 136 ILE A CA 1
ATOM 961 C C . ILE A 1 136 ? -6.210 3.168 20.069 1.00 90.94 136 ILE A C 1
ATOM 963 O O . ILE A 1 136 ? -5.951 4.283 20.525 1.00 90.94 136 ILE A O 1
ATOM 967 N N . GLY A 1 137 ? -7.278 2.942 19.300 1.00 87.94 137 GLY A N 1
ATOM 968 C CA . GLY A 1 137 ? -8.304 3.936 19.013 1.00 87.94 137 GLY A CA 1
ATOM 969 C C . GLY A 1 137 ? -9.223 3.528 17.867 1.00 87.94 137 GLY A C 1
ATOM 970 O O . GLY A 1 137 ? -9.002 2.519 17.199 1.00 87.94 137 GLY A O 1
ATOM 971 N N . GLN A 1 138 ? -10.236 4.354 17.622 1.00 87.38 138 GLN A N 1
ATOM 972 C CA . GLN A 1 138 ? -11.168 4.205 16.507 1.00 87.38 138 GLN A CA 1
ATOM 973 C C . GLN A 1 138 ? -11.295 5.527 15.763 1.00 87.38 138 GLN A C 1
ATOM 975 O O . GLN A 1 138 ? -11.377 6.581 16.388 1.00 87.38 138 GLN A O 1
ATOM 980 N N . ILE A 1 139 ? -11.364 5.448 14.440 1.00 81.38 139 ILE A N 1
ATOM 981 C CA . ILE A 1 139 ? -11.681 6.564 13.549 1.00 81.38 139 ILE A CA 1
ATOM 982 C C . ILE A 1 139 ? -13.154 6.415 13.168 1.00 81.38 139 ILE A C 1
ATOM 984 O O . ILE A 1 139 ? -13.559 5.357 12.678 1.00 81.38 139 ILE A O 1
ATOM 988 N N . LYS A 1 140 ? -13.976 7.435 13.431 1.00 77.38 140 LYS A N 1
ATOM 989 C CA . LYS A 1 140 ? -15.431 7.388 13.211 1.00 77.38 140 LYS A CA 1
ATOM 990 C C . LYS A 1 140 ? -15.883 8.553 12.349 1.00 77.38 140 LYS A C 1
ATOM 992 O O . LYS A 1 140 ? -15.860 9.684 12.814 1.00 77.38 140 LYS A O 1
ATOM 997 N N . ASN A 1 141 ? -16.386 8.253 11.151 1.00 64.94 141 ASN A N 1
ATOM 998 C CA . ASN A 1 141 ? -16.941 9.248 10.224 1.00 64.94 141 ASN A CA 1
ATOM 999 C C . ASN A 1 141 ? -15.959 10.376 9.857 1.00 64.94 141 ASN A C 1
ATOM 1001 O O . ASN A 1 141 ? -16.387 11.479 9.525 1.00 64.94 141 ASN A O 1
ATOM 1005 N N . GLU A 1 142 ? -14.656 10.111 9.928 1.00 68.94 142 GLU A N 1
ATOM 1006 C CA . GLU A 1 142 ? -13.630 11.062 9.513 1.00 68.94 142 GLU A CA 1
ATOM 1007 C C . GLU A 1 142 ? -13.129 10.692 8.119 1.00 68.94 142 GLU A C 1
ATOM 1009 O O . GLU A 1 142 ? -12.951 9.517 7.793 1.00 68.94 142 GLU A O 1
ATOM 1014 N N . ASP A 1 143 ? -12.910 11.709 7.291 1.00 71.06 143 ASP A N 1
ATOM 1015 C CA . ASP A 1 143 ? -12.366 11.556 5.945 1.00 71.06 143 ASP A CA 1
ATOM 1016 C C . ASP A 1 143 ? -10.838 11.641 5.998 1.00 71.06 143 ASP A C 1
ATOM 1018 O O . ASP A 1 143 ? -10.226 12.620 5.568 1.00 71.06 143 ASP A O 1
ATOM 1022 N N . LEU A 1 144 ? -10.216 10.649 6.644 1.00 77.94 144 LEU A N 1
ATOM 1023 C CA . LEU A 1 144 ? -8.763 10.600 6.769 1.00 77.94 144 LEU A CA 1
ATOM 1024 C C . LEU A 1 144 ? -8.160 9.734 5.672 1.00 77.94 144 LEU A C 1
ATOM 1026 O O . LEU A 1 144 ? -8.549 8.577 5.479 1.00 77.94 144 LEU A O 1
ATOM 1030 N N . GLN A 1 145 ? -7.149 10.287 5.014 1.00 82.06 145 GLN A N 1
ATOM 1031 C CA . GLN A 1 145 ? -6.249 9.546 4.146 1.00 82.06 145 GLN A CA 1
ATOM 1032 C C . GLN A 1 145 ? -5.012 9.127 4.938 1.00 82.06 145 GLN A C 1
ATOM 1034 O O . GLN A 1 145 ? -4.419 9.932 5.658 1.00 82.06 145 GLN A O 1
ATOM 1039 N N . PHE A 1 146 ? -4.594 7.876 4.777 1.00 85.69 146 PHE A N 1
ATOM 1040 C CA . PHE A 1 146 ? -3.403 7.350 5.424 1.00 85.69 146 PHE A CA 1
ATOM 1041 C C . PHE A 1 146 ? -2.376 6.896 4.404 1.00 85.69 146 PHE A C 1
ATOM 1043 O O . PHE A 1 146 ? -2.708 6.177 3.462 1.00 85.69 146 PHE A O 1
ATOM 1050 N N . ARG A 1 147 ? -1.111 7.260 4.639 1.00 89.00 147 ARG A N 1
ATOM 1051 C CA . ARG A 1 147 ? 0.017 6.700 3.888 1.00 89.00 147 ARG A CA 1
ATOM 1052 C C . ARG A 1 147 ? 0.270 5.272 4.340 1.00 89.00 147 ARG A C 1
ATOM 1054 O O . ARG A 1 147 ? 0.261 4.987 5.541 1.00 89.00 147 ARG A O 1
ATOM 1061 N N . MET A 1 148 ? 0.503 4.393 3.380 1.00 89.31 148 MET A N 1
ATOM 1062 C CA . MET A 1 148 ? 0.790 2.990 3.625 1.00 89.31 148 MET A CA 1
ATOM 1063 C C . MET A 1 148 ? 2.264 2.794 4.004 1.00 89.31 148 MET A C 1
ATOM 1065 O O . MET A 1 148 ? 3.151 3.463 3.495 1.00 89.31 148 MET A O 1
ATOM 1069 N N . LEU A 1 149 ? 2.530 1.842 4.894 1.00 89.88 149 LEU A N 1
ATOM 1070 C CA . LEU A 1 149 ? 3.883 1.366 5.216 1.00 89.88 149 LEU A CA 1
ATOM 1071 C C . LEU A 1 149 ? 4.092 -0.096 4.811 1.00 89.88 149 LEU A C 1
ATOM 1073 O O . LEU A 1 149 ? 5.213 -0.534 4.559 1.00 89.88 149 LEU A O 1
ATOM 1077 N N . GLY A 1 150 ? 3.009 -0.867 4.742 1.00 87.81 150 GLY A N 1
ATOM 1078 C CA . GLY A 1 150 ? 3.051 -2.278 4.392 1.00 87.81 150 GLY A CA 1
ATOM 1079 C C . GLY A 1 150 ? 1.745 -2.986 4.717 1.00 87.81 150 GLY A C 1
ATOM 1080 O O . GLY A 1 150 ? 0.769 -2.366 5.136 1.00 87.81 150 GLY A O 1
ATOM 1081 N N . CYS A 1 151 ? 1.714 -4.294 4.505 1.00 87.31 151 CYS A N 1
ATOM 1082 C CA . CYS A 1 151 ? 0.546 -5.126 4.737 1.00 87.31 151 CYS A CA 1
ATOM 1083 C C . CYS A 1 151 ? 0.940 -6.514 5.266 1.00 87.31 151 CYS A C 1
ATOM 1085 O O . CYS A 1 151 ? 2.042 -7.012 5.033 1.00 87.31 151 CYS A O 1
ATOM 1087 N N . ARG A 1 152 ? 0.026 -7.168 5.989 1.00 86.50 152 ARG A N 1
ATOM 1088 C CA . ARG A 1 152 ? 0.214 -8.535 6.490 1.00 86.50 152 ARG A CA 1
ATOM 1089 C C . ARG A 1 152 ? -1.123 -9.242 6.685 1.00 86.50 152 ARG A C 1
ATOM 1091 O O . ARG A 1 152 ? -1.871 -8.917 7.601 1.00 86.50 152 ARG A O 1
ATOM 1098 N N . GLY A 1 153 ? -1.398 -10.270 5.883 1.00 85.31 153 GLY A N 1
ATOM 1099 C CA . GLY A 1 153 ? -2.688 -10.965 5.918 1.00 85.31 153 GLY A CA 1
ATOM 1100 C C . GLY A 1 153 ? -3.832 -10.009 5.569 1.00 85.31 153 GLY A C 1
ATOM 1101 O O . GLY A 1 153 ? -3.804 -9.394 4.507 1.00 85.31 153 GLY A O 1
ATOM 1102 N N . GLU A 1 154 ? -4.800 -9.861 6.471 1.00 85.62 154 GLU A N 1
ATOM 1103 C CA . GLU A 1 154 ? -5.915 -8.907 6.339 1.00 85.62 154 GLU A CA 1
ATOM 1104 C C . GLU A 1 154 ? -5.578 -7.503 6.875 1.00 85.62 154 GLU A C 1
ATOM 1106 O O . GLU A 1 154 ? -6.448 -6.646 6.922 1.00 85.62 154 GLU A O 1
ATOM 1111 N N . TRP A 1 155 ? -4.345 -7.267 7.326 1.00 88.56 155 TRP A N 1
ATOM 1112 C CA . TRP A 1 155 ? -3.977 -6.042 8.030 1.00 88.56 155 TRP A CA 1
ATOM 1113 C C . TRP A 1 155 ? -3.157 -5.111 7.152 1.00 88.56 155 TRP A C 1
ATOM 1115 O O . TRP A 1 155 ? -2.243 -5.551 6.446 1.00 88.56 155 TRP A O 1
ATOM 1125 N N . LEU A 1 156 ? -3.423 -3.816 7.275 1.00 89.25 156 LEU A N 1
ATOM 1126 C CA . LEU A 1 156 ? -2.653 -2.761 6.637 1.00 89.25 156 LEU A CA 1
ATOM 1127 C C . LEU A 1 156 ? -1.927 -1.938 7.700 1.00 89.25 156 LEU A C 1
ATOM 1129 O O . LEU A 1 156 ? -2.525 -1.542 8.697 1.00 89.25 156 LEU A O 1
ATOM 1133 N N . GLN A 1 157 ? -0.639 -1.689 7.492 1.00 91.25 157 GLN A N 1
ATOM 1134 C CA . GLN A 1 157 ? 0.147 -0.790 8.324 1.00 91.25 157 GLN A CA 1
ATOM 1135 C C . GLN A 1 157 ? 0.144 0.597 7.691 1.00 91.25 157 GLN A C 1
ATOM 1137 O O . GLN A 1 157 ? 0.481 0.740 6.512 1.00 91.25 157 GLN A O 1
ATOM 1142 N N . VAL A 1 158 ? -0.217 1.610 8.471 1.00 90.38 158 VAL A N 1
ATOM 1143 C CA . VAL A 1 158 ? -0.392 2.980 7.988 1.00 90.38 158 VAL A CA 1
ATOM 1144 C C . VAL A 1 158 ? 0.165 4.015 8.966 1.00 90.38 158 VAL A C 1
ATOM 1146 O O . VAL A 1 158 ? 0.379 3.716 10.143 1.00 90.38 158 VAL A O 1
ATOM 1149 N N . ILE A 1 159 ? 0.383 5.239 8.482 1.00 88.75 159 ILE A N 1
ATOM 1150 C CA . ILE A 1 159 ? 0.755 6.393 9.310 1.00 88.75 159 ILE A CA 1
ATOM 1151 C C . ILE A 1 159 ? -0.504 7.182 9.676 1.00 88.75 159 ILE A C 1
ATOM 1153 O O . ILE A 1 159 ? -1.160 7.747 8.801 1.00 88.75 159 ILE A O 1
ATOM 1157 N N . ASN A 1 160 ? -0.806 7.267 10.970 1.00 86.44 160 ASN A N 1
ATOM 1158 C CA . ASN A 1 160 ? -1.797 8.171 11.546 1.00 86.44 160 A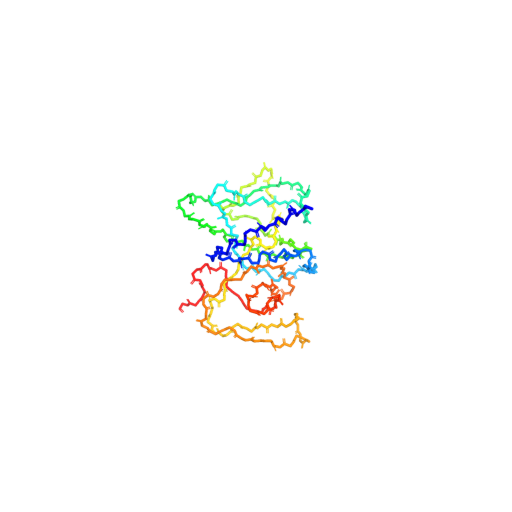SN A CA 1
ATOM 1159 C C . ASN A 1 160 ? -1.093 9.404 12.146 1.00 86.44 160 ASN A C 1
ATOM 1161 O O . ASN A 1 160 ? -0.094 9.265 12.850 1.00 86.44 160 ASN A O 1
ATOM 1165 N N . ALA A 1 161 ? -1.617 10.608 11.900 1.00 81.94 161 ALA A N 1
ATOM 1166 C CA . ALA A 1 161 ? -0.983 11.856 12.336 1.00 81.94 161 ALA A CA 1
ATOM 1167 C C . ALA A 1 161 ? -0.872 12.000 13.868 1.00 81.94 161 ALA A C 1
ATOM 1169 O O . ALA A 1 161 ? 0.076 12.605 14.360 1.00 81.94 161 ALA A O 1
ATOM 1170 N N . GLU A 1 162 ? -1.812 11.431 14.625 1.00 82.81 162 GLU A N 1
ATOM 1171 C CA . GLU A 1 162 ? -1.839 11.525 16.088 1.00 82.81 162 GLU A CA 1
ATOM 1172 C C . GLU A 1 162 ? -1.159 10.340 16.778 1.00 82.81 162 GLU A C 1
ATOM 1174 O O . GLU A 1 162 ? -0.583 10.481 17.856 1.00 82.81 162 GLU A O 1
ATOM 1179 N N . LYS A 1 163 ? -1.283 9.146 16.190 1.00 85.12 163 LYS A N 1
ATOM 1180 C CA . LYS A 1 163 ? -0.863 7.875 16.802 1.00 85.12 163 LYS A CA 1
ATOM 1181 C C . LYS A 1 163 ? 0.412 7.295 16.193 1.00 85.12 163 LYS A C 1
ATOM 1183 O O . LYS A 1 163 ? 0.926 6.305 16.707 1.00 85.12 163 LYS A O 1
ATOM 1188 N N . GLY A 1 164 ? 0.932 7.902 15.129 1.00 86.62 164 GLY A N 1
ATOM 1189 C CA . GLY A 1 164 ? 2.081 7.394 14.390 1.00 86.62 164 GLY A CA 1
ATOM 1190 C C . GLY A 1 164 ? 1.740 6.110 13.637 1.00 86.62 164 GLY A C 1
ATOM 1191 O O . GLY A 1 164 ? 0.700 6.010 12.987 1.00 86.62 164 GLY A O 1
ATOM 1192 N N . ASN A 1 165 ? 2.623 5.119 13.709 1.00 89.50 165 ASN A N 1
ATOM 1193 C CA . ASN A 1 165 ? 2.482 3.874 12.959 1.00 89.50 165 ASN A CA 1
ATOM 1194 C C . ASN A 1 165 ? 1.439 2.960 13.610 1.00 89.50 165 ASN A C 1
ATOM 1196 O O . ASN A 1 165 ? 1.624 2.504 14.740 1.00 89.50 165 ASN A O 1
ATOM 1200 N N . VAL A 1 166 ? 0.376 2.644 12.875 1.00 91.12 166 VAL A N 1
ATOM 1201 C CA . VAL A 1 166 ? -0.749 1.836 13.362 1.00 91.12 166 VAL A CA 1
ATOM 1202 C C . VAL A 1 166 ? -1.121 0.742 12.367 1.00 91.12 166 VAL A C 1
ATOM 1204 O O . VAL A 1 166 ? -0.768 0.807 11.190 1.00 91.12 166 VAL A O 1
ATOM 1207 N N . TRP A 1 167 ? -1.846 -0.268 12.841 1.00 91.56 167 TRP A N 1
ATOM 1208 C CA . TRP A 1 167 ? -2.434 -1.316 12.008 1.00 91.56 167 TRP A CA 1
ATOM 1209 C C . TRP A 1 167 ? -3.946 -1.142 11.929 1.00 91.56 167 TRP A C 1
ATOM 1211 O O . TRP A 1 167 ? -4.583 -0.917 12.953 1.00 91.56 167 TRP A O 1
ATOM 1221 N N . ILE A 1 168 ? -4.516 -1.277 10.736 1.00 89.38 168 ILE A N 1
ATOM 1222 C CA . ILE A 1 168 ? -5.963 -1.248 10.499 1.00 89.38 168 ILE A CA 1
ATOM 1223 C C . ILE A 1 168 ? -6.408 -2.543 9.818 1.00 89.38 168 ILE A C 1
ATOM 1225 O O . ILE A 1 168 ? -5.654 -3.148 9.052 1.00 89.38 168 ILE A O 1
ATOM 1229 N N . ASP A 1 169 ? -7.628 -2.974 10.116 1.00 85.62 169 ASP A N 1
ATOM 1230 C CA . ASP A 1 169 ? -8.255 -4.194 9.593 1.00 85.62 169 ASP A CA 1
ATOM 1231 C C . ASP A 1 169 ? -9.248 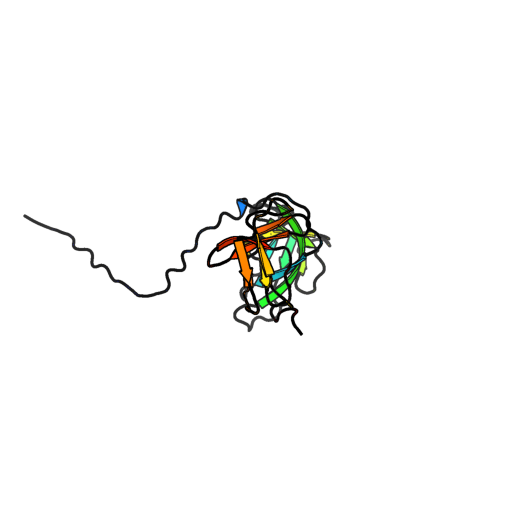-3.918 8.453 1.00 85.62 169 ASP A C 1
ATOM 1233 O O . ASP A 1 169 ? -9.695 -4.838 7.767 1.00 85.62 169 ASP A O 1
ATOM 1237 N N . ARG A 1 170 ? -9.608 -2.646 8.241 1.00 82.12 170 ARG A N 1
ATOM 1238 C CA . ARG A 1 170 ? -10.556 -2.197 7.216 1.00 82.12 170 ARG A CA 1
ATOM 1239 C C . ARG A 1 170 ? -10.090 -0.883 6.592 1.00 82.12 170 ARG A C 1
ATOM 1241 O O . ARG A 1 170 ? -9.634 0.008 7.302 1.00 82.12 170 ARG A O 1
ATOM 1248 N N . TRP A 1 171 ? -10.225 -0.755 5.273 1.00 81.75 171 TRP A N 1
ATOM 1249 C CA . TRP A 1 171 ? -9.894 0.461 4.520 1.00 81.75 171 TRP A CA 1
ATOM 1250 C C . TRP A 1 171 ? -10.676 0.534 3.202 1.00 81.75 171 TRP A C 1
ATOM 1252 O O . TRP A 1 171 ? -11.280 -0.447 2.762 1.00 81.75 171 TRP A O 1
ATOM 1262 N N . CYS A 1 172 ? -10.645 1.705 2.568 1.00 74.62 172 CYS A N 1
ATOM 1263 C CA . CYS A 1 172 ? -11.152 1.950 1.226 1.00 74.62 172 CYS A CA 1
ATOM 1264 C C . CYS A 1 172 ? -10.037 2.476 0.311 1.00 74.62 172 CYS A C 1
ATOM 1266 O O . CYS A 1 172 ? -9.143 3.198 0.743 1.00 74.62 172 CYS A O 1
ATOM 1268 N N . ALA A 1 173 ? -10.108 2.143 -0.976 1.00 66.44 173 ALA A N 1
ATOM 1269 C CA . ALA A 1 173 ? -9.131 2.562 -1.982 1.00 66.44 173 ALA A CA 1
ATOM 1270 C C . ALA A 1 173 ? -9.643 3.602 -2.977 1.00 66.44 173 ALA A C 1
ATOM 1272 O O . ALA A 1 173 ? -8.965 3.907 -3.957 1.00 66.44 173 ALA A O 1
ATOM 1273 N N . LYS A 1 174 ? -10.855 4.107 -2.756 1.00 66.69 174 LYS A N 1
ATOM 1274 C CA . LYS A 1 174 ? -11.380 5.251 -3.487 1.00 66.69 174 LYS A CA 1
ATOM 1275 C C . LYS A 1 174 ? -10.976 6.512 -2.748 1.00 66.69 174 LYS A C 1
ATOM 1277 O O . LYS A 1 174 ? -11.162 6.593 -1.536 1.00 66.69 174 LYS A O 1
ATOM 1282 N N . GLU A 1 175 ? -10.479 7.486 -3.497 1.00 62.12 175 GLU A N 1
ATOM 1283 C CA . GLU A 1 175 ? -10.198 8.824 -2.981 1.00 62.12 175 GLU A CA 1
ATOM 1284 C C . GLU A 1 175 ? -11.456 9.446 -2.356 1.00 62.12 175 GLU A C 1
ATOM 1286 O O . GLU A 1 175 ? -11.403 9.966 -1.249 1.00 62.12 175 GLU A O 1
ATOM 1291 N N . GLU A 1 176 ? -12.611 9.268 -3.006 1.00 61.34 176 GLU A N 1
ATOM 1292 C CA . GLU A 1 176 ? -13.924 9.725 -2.526 1.00 61.34 176 GLU A CA 1
ATOM 1293 C C . GLU A 1 176 ? -14.510 8.879 -1.380 1.00 61.34 176 GLU A C 1
ATOM 1295 O O . GLU A 1 176 ? -15.583 9.199 -0.861 1.00 61.34 176 GLU A O 1
ATOM 1300 N N . GLY A 1 177 ? -13.837 7.791 -0.994 1.00 60.59 177 GLY A N 1
ATOM 1301 C CA . GLY A 1 177 ? -14.323 6.799 -0.041 1.00 60.59 177 GLY A CA 1
ATOM 1302 C C . GLY A 1 177 ? -15.277 5.746 -0.609 1.00 60.59 177 GLY A C 1
ATOM 1303 O O . GLY A 1 177 ? -15.654 5.736 -1.779 1.00 60.59 177 GLY A O 1
ATOM 1304 N N . CYS A 1 178 ? -15.626 4.798 0.256 1.00 65.25 178 CYS A N 1
ATOM 1305 C CA . CYS A 1 178 ? -16.480 3.643 -0.014 1.00 65.25 178 CYS A CA 1
ATOM 1306 C C . CYS A 1 178 ? -17.797 3.707 0.773 1.00 65.25 178 CYS A C 1
ATOM 1308 O O . CYS A 1 178 ? -18.584 2.770 0.682 1.00 65.25 178 CYS A O 1
ATOM 1310 N N . ALA A 1 179 ? -18.017 4.762 1.563 1.00 59.53 179 ALA A N 1
ATOM 1311 C CA . ALA A 1 179 ? -19.318 5.043 2.160 1.00 59.53 179 ALA A CA 1
ATOM 1312 C C . ALA A 1 179 ? -20.220 5.670 1.088 1.00 59.53 179 ALA A C 1
ATOM 1314 O O . ALA A 1 179 ? -19.824 6.658 0.466 1.0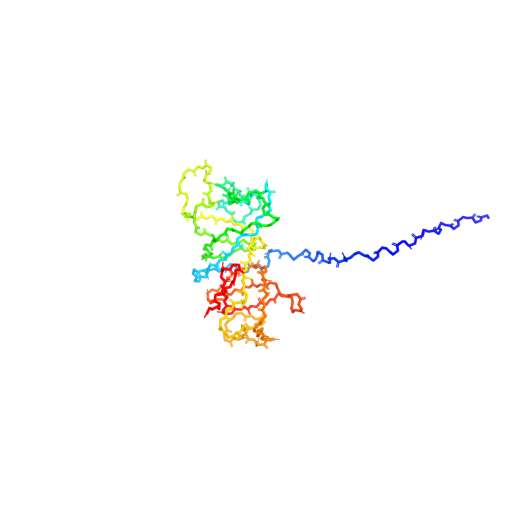0 59.53 179 ALA A O 1
ATOM 1315 N N . GLY A 1 180 ? -21.385 5.072 0.848 1.00 51.88 180 GLY A N 1
ATOM 1316 C CA . GLY A 1 180 ? -22.369 5.512 -0.138 1.00 51.88 180 GLY A CA 1
ATOM 1317 C C . GLY A 1 180 ? -23.775 5.265 0.366 1.00 51.88 180 GLY A C 1
ATOM 1318 O O . GLY A 1 180 ? -23.967 4.207 0.997 1.00 51.88 180 GLY A O 1
#

pLDDT: mean 75.82, std 18.02, range [29.27, 95.06]

=== Feature glossary ===
Legend for the data blocks above and below:

— What the protein is —

The amino-acid sequence is the protein's primary structure: the linear order of residues from the N-terminus to the C-terminus, written in one-letter code. Everything else here — the 3D coordinates, the secondary structure, the domain annotations — is ultimately a consequence of this string.

Database cross-references. InterPro integrates a dozen domain/family signature databases into unified entries with residue-range hits. GO terms attach function/process/location labels with evidence codes. CATH codes position the fold in a four-level structural taxonomy. Organism is the NCBI-taxonomy species name.

— Where its atoms are —

The mmCIF block holds the 3D Cartesian coordinates of each backbone atom (N, Cα, C, O) in ångströms. mmCIF is the PDB's canonical archive format — a tagged-loop text representation of the atomic model.

The six renders are orthographic views along the three Cartesian axes in both directions. Representation (cartoon, sticks, or surface) and color scheme (sequence-rainbow or by-chain) vary across proteins so the training set covers all the common visualization conventions.

— Local backbone conformation —

Secondary structure is the local, repeating backbone conformation. DSSP classifies it into eight states by reading the hydrogen-bond network: three helix types (H, G, I), two β types (E, B), two non-regular types (T, S), and unstructured coil (-).

SS3 is a coarse helix/strand/coil call (letters a/b/c) made by the P-SEA algorithm from inter-Cα distances and dihedrals. It is less detailed than DSSP but needs only Cα positions.

Backbone dihedral angles. Every residue except chain termini has a φ (preceding-C → N → Cα → C) and a ψ (N → Cα → C → next-N). They are reported in degrees following the IUPAC sign convention. Secondary structure is essentially a statement about which (φ, ψ) basin each residue occupies.

— Global shape and packing —

The geometric summary reports three shape descriptors. Rg (radius of gyration) measures how spread out the Cα atoms are about their centre of mass; compact globular proteins have small Rg, elongated or unfolded ones large. Cα contacts (<8 Å, |i−j|>4) count long-range residue pairs in spatial proximity — high for tightly packed folds, near zero for rods or random coil. The bounding-box extents give the protein's footprint along x, y, z in Å.

Solvent accessibility: the surface area of each residue that a 1.4 Å water probe can touch, in Å². When only backbone atoms are present the absolute values are lower than full-atom SASA (side chains contribute most of the area) and are flagged as backbone-only.

Plot images: a contact map (which residues are close in 3D, as an N×N binary image), a Ramachandran scatter (backbone torsion angles, revealing secondary-structure composition at a glance), and — for AlphaFold structures — a PAE heatmap (pairwise prediction confidence).

— Structural neighborhood —

Foldseek's 3Di representation compresses backbone geometry into a per-residue letter drawn from a learned twenty-state alphabet. It captures the tertiary interaction pattern around each residue — which residues are packed against it in space, regardless of where they are in sequence.

Structural nearest neighbors (via Foldseek easy-search vs the PDB). Reported per hit: target PDB id, E-value, and alignment TM-score. A TM-score above ~0.5 is the conventional threshold for 'same fold'.

— Confidence and disorder —

pLDDT (predicted Local Distance Difference Test) is AlphaFold's per-residue confidence score, ranging from 0 to 100. Values above 90 indicate high confidence (typically well-packed cores); 70–90 is confident; 50–70 low confidence; below 50 usually means the region is disordered or the prediction is unreliable there. AlphaFold stores pLDDT in the mmCIF B-factor column.

For experimental (PDB) structures, the B-factor (temperature factor) quantifies the positional spread of each atom in the crystal — a combination of thermal vibration and static disorder —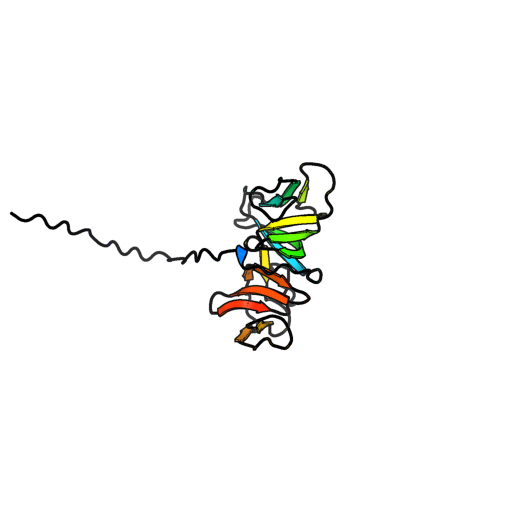 in units of Å². High B-factors mark flexible loops or poorly resolved regions; low B-factors mark the rigid, well-ordered core.

Predicted Aligned Error (PAE) is an AlphaFold confidence matrix: entry (i, j) is the expected error in the position of residue j, in ångströms, when the prediction is superimposed on the true structure at residue i. Low PAE within a block of residues means that block is internally rigid and well-predicted; high PAE between two blocks means their relative placement is uncertain even if each block individually is confident.